Protein AF-A0AAV4J0K8-F1 (afdb_monomer_lite)

Secondary structure (DSSP, 8-state):
-EE-TTSSSEE--SS------------EEEEEEE-TT--EEEE-HHHHHHHHHTT--EEEEETTEEEE-SEEEEETTEEEEEEEEEE-B---SGGGGGPBPSS-EEEEEEEETTSEEEEEEEETTT--EEEEEEEEE--EEEEEE-S-----EEE-TTS-EEEE-HHHHHHHHHTT-----EEESSTTS-SEEE-

Sequence (195 aa):
MKWAYGGQEEILHDIDYASLDWFVDPCWRRVYSHSETGARFKGTINDLITAIDQGHRVRVKVGGKVMEARALRVTTGYVHAQLSDQIGQKGGIGEDKLDLTDEAYWIWSFVDTNGGIYQEHFFYGNNTEAAPASVTTSPVDWFIDTRPWSRLLEVDTTGAVSSGSKTDLQTAIRSGANIRLKIYNNADGIDKYVY

Organism: NCBI:txid1093978

Structure (mmCIF, N/CA/C/O backbone):
data_AF-A0AAV4J0K8-F1
#
_entry.id   AF-A0AAV4J0K8-F1
#
loop_
_atom_site.group_PDB
_atom_site.id
_atom_site.type_symbol
_atom_site.label_atom_id
_atom_site.label_alt_id
_atom_site.label_comp_id
_atom_site.label_asym_id
_atom_site.label_entity_id
_atom_site.label_seq_id
_atom_site.pdbx_PDB_ins_code
_atom_site.Cartn_x
_atom_site.Cartn_y
_atom_site.Cartn_z
_atom_site.occupancy
_atom_site.B_iso_or_equiv
_atom_site.auth_seq_id
_atom_site.auth_comp_id
_atom_site.auth_asym_id
_atom_site.auth_atom_id
_atom_site.pdbx_PDB_model_num
ATOM 1 N N . MET A 1 1 ? 22.154 -21.366 -11.892 1.00 46.75 1 MET A N 1
ATOM 2 C CA . MET A 1 1 ? 20.899 -20.950 -12.560 1.00 46.75 1 MET A CA 1
ATOM 3 C C . MET A 1 1 ? 20.206 -19.923 -11.681 1.00 46.75 1 MET A C 1
ATOM 5 O O . MET A 1 1 ? 19.824 -20.258 -10.564 1.00 46.75 1 MET A O 1
ATOM 9 N N . LYS A 1 2 ? 20.118 -18.671 -12.139 1.00 49.28 2 LYS A N 1
ATOM 10 C CA . LYS A 1 2 ? 19.460 -17.580 -11.409 1.00 49.28 2 LYS A CA 1
ATOM 11 C C . LYS A 1 2 ? 18.063 -17.409 -12.012 1.00 49.28 2 LYS A C 1
ATOM 13 O O . LYS A 1 2 ? 17.937 -17.164 -13.199 1.00 49.28 2 LYS A O 1
ATOM 18 N N . TRP A 1 3 ? 17.011 -17.562 -11.217 1.00 47.28 3 TRP A N 1
ATOM 19 C CA . TRP A 1 3 ? 15.664 -17.150 -11.624 1.00 47.28 3 TRP A CA 1
ATOM 20 C C . TRP A 1 3 ? 15.441 -15.736 -11.099 1.00 47.28 3 TRP A C 1
ATOM 22 O O . TRP A 1 3 ? 15.756 -15.467 -9.942 1.00 47.28 3 TRP A O 1
ATOM 32 N N . ALA A 1 4 ? 14.926 -14.824 -11.921 1.00 49.88 4 ALA A N 1
ATOM 33 C CA . ALA A 1 4 ? 14.666 -13.454 -11.494 1.00 49.88 4 ALA A CA 1
ATOM 34 C C . ALA A 1 4 ? 13.196 -13.088 -11.666 1.00 49.88 4 ALA A C 1
ATOM 36 O O . ALA A 1 4 ? 12.601 -13.228 -12.739 1.00 49.88 4 ALA A O 1
ATOM 37 N N . TYR A 1 5 ? 12.599 -12.591 -10.585 1.00 39.97 5 TYR A N 1
ATOM 38 C CA . TYR A 1 5 ? 11.219 -12.136 -10.595 1.00 39.97 5 TYR A CA 1
ATOM 39 C C . TYR A 1 5 ? 11.139 -10.755 -11.257 1.00 39.97 5 TYR A C 1
ATOM 41 O O . TYR A 1 5 ? 11.305 -9.714 -10.628 1.00 39.97 5 TYR A O 1
ATOM 49 N N . GLY A 1 6 ? 10.946 -10.793 -12.571 1.00 44.75 6 GLY A N 1
ATOM 50 C CA . GLY A 1 6 ? 10.731 -9.634 -13.433 1.00 44.75 6 GLY A CA 1
ATOM 51 C C . GLY A 1 6 ? 10.277 -9.990 -14.852 1.00 44.75 6 GLY A C 1
ATOM 52 O O . GLY A 1 6 ? 9.809 -9.102 -15.558 1.00 44.75 6 GLY A O 1
ATOM 53 N N . GLY A 1 7 ? 10.362 -11.270 -15.247 1.00 46.47 7 GLY A N 1
ATOM 54 C CA . GLY A 1 7 ? 9.996 -11.724 -16.595 1.00 46.47 7 GLY A CA 1
ATOM 55 C C . GLY A 1 7 ? 9.327 -13.098 -16.711 1.00 46.47 7 GLY A C 1
ATOM 56 O O . GLY A 1 7 ? 8.999 -13.473 -17.820 1.00 46.47 7 GLY A O 1
ATOM 57 N N . GLN A 1 8 ? 9.088 -13.851 -15.623 1.00 48.62 8 GLN A N 1
ATOM 58 C CA . GLN A 1 8 ? 8.616 -15.256 -15.700 1.00 48.62 8 GLN A CA 1
ATOM 59 C C . GLN A 1 8 ? 9.451 -16.154 -16.641 1.00 48.62 8 GLN A C 1
ATOM 61 O O . GLN A 1 8 ? 8.964 -17.178 -17.109 1.00 48.62 8 GLN A O 1
ATOM 66 N N . GLU A 1 9 ? 10.704 -15.788 -16.899 1.00 53.34 9 GLU A N 1
ATOM 67 C CA . GLU A 1 9 ? 11.603 -16.499 -17.802 1.00 53.34 9 GLU A CA 1
ATOM 68 C C . GLU A 1 9 ? 12.794 -17.043 -17.013 1.00 53.34 9 GLU A C 1
ATOM 70 O O . GLU A 1 9 ? 13.284 -16.419 -16.065 1.00 53.34 9 GLU A O 1
ATOM 75 N N . GLU A 1 10 ? 13.221 -18.243 -17.393 1.00 54.59 10 GLU A N 1
ATOM 76 C CA . GLU A 1 10 ? 14.456 -18.860 -16.927 1.00 54.59 10 GLU A CA 1
ATOM 77 C C . GLU A 1 10 ? 15.642 -18.045 -17.453 1.00 54.59 10 GLU A C 1
ATOM 79 O O . GLU A 1 10 ? 15.747 -17.813 -18.656 1.00 54.59 10 GLU A O 1
ATOM 84 N N . ILE A 1 11 ? 16.534 -17.610 -16.560 1.00 54.84 11 ILE A N 1
ATOM 85 C CA . ILE A 1 11 ? 17.758 -16.904 -16.947 1.00 54.84 11 ILE A CA 1
ATOM 86 C C . ILE A 1 11 ? 18.932 -17.877 -16.779 1.00 54.84 11 ILE A C 1
ATOM 88 O O . ILE A 1 11 ? 19.355 -18.227 -15.667 1.00 54.84 11 ILE A O 1
ATOM 92 N N . LEU A 1 12 ? 19.407 -18.392 -17.914 1.00 52.50 12 LEU A N 1
ATOM 93 C CA . LEU A 1 12 ? 20.495 -19.361 -17.997 1.00 52.50 12 LEU A CA 1
ATOM 94 C C . LEU A 1 12 ? 21.848 -18.644 -17.952 1.00 52.50 12 LEU A C 1
ATOM 96 O O . LEU A 1 12 ? 22.460 -18.414 -18.986 1.00 52.50 12 LEU A O 1
ATOM 100 N N . HIS A 1 13 ? 22.342 -18.362 -16.747 1.00 54.16 13 HIS A N 1
ATOM 101 C CA . HIS A 1 13 ? 23.722 -17.907 -16.571 1.00 54.16 13 HIS A CA 1
ATOM 102 C C . HIS A 1 13 ? 24.690 -19.090 -16.392 1.00 54.16 13 HIS A C 1
ATOM 104 O O . HIS A 1 13 ? 24.406 -20.012 -15.614 1.00 54.16 13 HIS A O 1
ATOM 110 N N . ASP A 1 14 ? 25.836 -19.047 -17.074 1.00 52.22 14 ASP A N 1
ATOM 111 C CA . ASP A 1 14 ? 26.860 -20.100 -17.137 1.00 52.22 14 ASP A CA 1
ATOM 112 C C . ASP A 1 14 ? 27.984 -19.963 -16.090 1.00 52.22 14 ASP A C 1
ATOM 114 O O . ASP A 1 14 ? 28.781 -20.891 -15.942 1.00 52.22 14 ASP A O 1
ATOM 118 N N . ILE A 1 15 ? 28.027 -18.865 -15.319 1.00 49.66 15 ILE A N 1
ATOM 119 C CA . ILE A 1 15 ? 29.194 -18.542 -14.472 1.00 49.66 15 ILE A CA 1
ATOM 120 C C . ILE A 1 15 ? 28.948 -18.625 -12.950 1.00 49.66 15 ILE A C 1
ATOM 122 O O . ILE A 1 15 ? 29.910 -18.668 -12.196 1.00 49.66 15 ILE A O 1
ATOM 126 N N . ASP A 1 16 ? 27.707 -18.780 -12.463 1.00 53.28 16 ASP A N 1
ATOM 127 C CA . ASP A 1 16 ? 27.428 -18.874 -11.014 1.00 53.28 16 ASP A CA 1
ATOM 128 C C . ASP A 1 16 ? 26.384 -19.954 -10.665 1.00 53.28 16 ASP A C 1
ATOM 130 O O . ASP A 1 16 ? 25.168 -19.794 -10.857 1.00 53.28 16 ASP A O 1
ATOM 134 N N . TYR A 1 17 ? 26.843 -21.052 -10.061 1.00 58.44 17 TYR A N 1
ATOM 135 C CA . TYR A 1 17 ? 25.980 -22.008 -9.363 1.00 58.44 17 TYR A CA 1
ATOM 136 C C . TYR A 1 17 ? 25.780 -21.543 -7.917 1.00 58.44 17 TYR A C 1
ATOM 138 O O . TYR A 1 17 ? 26.515 -21.937 -7.018 1.00 58.44 17 TYR A O 1
ATOM 146 N N . ALA A 1 18 ? 24.779 -20.695 -7.688 1.00 64.00 18 ALA A N 1
ATOM 147 C CA . ALA A 1 18 ? 24.297 -20.403 -6.342 1.00 64.00 18 ALA A CA 1
ATOM 148 C C . ALA A 1 18 ? 23.137 -21.344 -5.983 1.00 64.00 18 ALA A C 1
ATOM 150 O O . ALA A 1 18 ? 22.257 -21.590 -6.811 1.00 64.00 18 ALA A O 1
ATOM 151 N N . SER A 1 19 ? 23.122 -21.848 -4.747 1.00 70.25 19 SER A N 1
ATOM 152 C CA . SER A 1 19 ? 21.916 -22.452 -4.173 1.00 70.25 19 SER A CA 1
ATOM 153 C C . SER A 1 19 ? 20.901 -21.343 -3.902 1.00 70.25 19 SER A C 1
ATOM 155 O O . SER A 1 19 ? 21.268 -20.306 -3.351 1.00 70.25 19 SER A O 1
ATOM 157 N N . LEU A 1 20 ?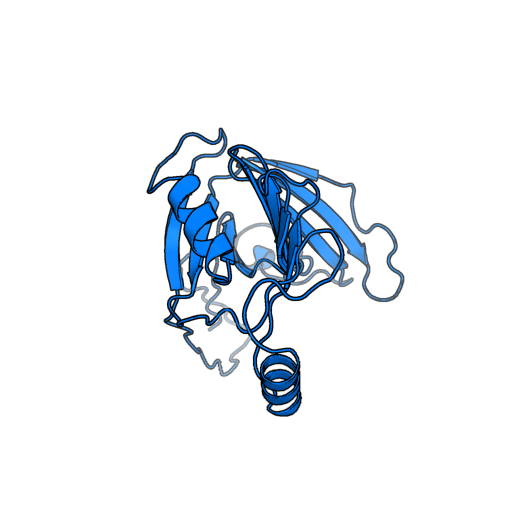 19.644 -21.546 -4.294 1.00 72.69 20 LEU A N 1
ATOM 158 C CA . LEU A 1 20 ? 18.571 -20.564 -4.142 1.00 72.69 20 LEU A CA 1
ATOM 159 C C . LEU A 1 20 ? 17.374 -21.215 -3.457 1.00 72.69 20 LEU A C 1
ATOM 161 O O . LEU A 1 20 ? 16.848 -22.209 -3.955 1.00 72.69 20 LEU A O 1
ATOM 165 N N . ASP A 1 21 ? 16.917 -20.604 -2.368 1.00 76.12 21 ASP A N 1
ATOM 166 C CA . ASP A 1 21 ? 15.669 -20.963 -1.704 1.00 76.12 21 ASP A CA 1
ATOM 167 C C . ASP A 1 21 ? 14.586 -19.937 -2.042 1.00 76.12 21 ASP A C 1
ATOM 169 O O . ASP A 1 21 ? 14.804 -18.725 -1.973 1.00 76.12 21 ASP A O 1
ATOM 173 N N . TRP A 1 22 ? 13.399 -20.429 -2.392 1.00 79.19 22 TRP A N 1
ATOM 174 C CA . TRP A 1 22 ? 12.248 -19.603 -2.743 1.00 79.19 22 TRP A CA 1
ATOM 175 C C . TRP A 1 22 ? 11.151 -19.764 -1.700 1.00 79.19 22 TRP A C 1
ATOM 177 O O . TRP A 1 22 ? 10.660 -20.866 -1.457 1.00 79.19 22 TRP A O 1
ATOM 187 N N . PHE A 1 23 ? 10.726 -18.646 -1.119 1.00 84.44 23 PHE A N 1
ATOM 188 C CA . PHE A 1 23 ? 9.640 -18.600 -0.148 1.00 84.44 23 PHE A CA 1
ATOM 189 C C . PHE A 1 23 ? 8.458 -17.829 -0.731 1.00 84.44 23 PHE A C 1
ATOM 191 O O . PHE A 1 23 ? 8.634 -16.817 -1.409 1.00 84.44 23 PHE A O 1
ATOM 198 N N . VAL A 1 24 ? 7.241 -18.297 -0.451 1.00 86.25 24 VAL A N 1
ATOM 199 C CA . VAL A 1 24 ? 6.004 -17.642 -0.886 1.00 86.25 24 VAL A CA 1
ATOM 200 C C . VAL A 1 24 ? 5.227 -17.125 0.319 1.00 86.25 24 VAL A C 1
ATOM 202 O O . VAL A 1 24 ? 5.041 -17.834 1.305 1.00 86.25 24 VAL A O 1
ATOM 205 N N . ASP A 1 25 ? 4.737 -15.891 0.220 1.00 88.12 25 ASP A N 1
ATOM 206 C CA . ASP A 1 25 ? 3.734 -15.332 1.126 1.00 88.12 25 ASP A CA 1
ATOM 207 C C . ASP A 1 25 ? 2.383 -15.343 0.389 1.00 88.12 25 ASP A C 1
ATOM 209 O O . ASP A 1 25 ? 2.118 -14.435 -0.400 1.00 88.12 25 ASP A O 1
ATOM 213 N N . PRO A 1 26 ? 1.540 -16.381 0.548 1.00 89.56 26 PRO A N 1
ATOM 214 C CA . PRO A 1 26 ? 0.357 -16.575 -0.294 1.00 89.56 26 PRO A CA 1
ATOM 215 C C . PRO A 1 26 ? -0.825 -15.679 0.099 1.00 89.56 26 PRO A C 1
ATOM 217 O O . PRO A 1 26 ? -1.853 -15.682 -0.575 1.00 89.56 26 PRO A O 1
ATOM 220 N N . CYS A 1 27 ? -0.722 -14.918 1.190 1.00 94.31 27 CYS A N 1
ATOM 221 C CA . CYS A 1 27 ? -1.842 -14.172 1.756 1.00 94.31 27 CYS A CA 1
ATOM 222 C C . CYS A 1 27 ? -2.109 -12.835 1.046 1.00 94.31 27 CYS A C 1
ATOM 224 O O . CYS A 1 27 ? -2.382 -11.846 1.716 1.00 94.31 27 CYS A O 1
ATOM 226 N N . TRP A 1 28 ? -2.008 -12.768 -0.281 1.00 96.81 28 TRP A N 1
ATOM 227 C CA . TRP A 1 28 ? -2.188 -11.527 -1.039 1.00 96.81 28 TRP A CA 1
ATOM 228 C C . TRP A 1 28 ? -3.187 -11.703 -2.172 1.00 96.81 28 TRP A C 1
ATOM 230 O O . TRP A 1 28 ? -3.170 -12.697 -2.897 1.00 96.81 28 TRP A O 1
ATOM 240 N N . ARG A 1 29 ? -4.054 -10.707 -2.358 1.00 96.44 29 ARG A N 1
ATOM 241 C CA . ARG A 1 29 ? -5.092 -10.714 -3.392 1.00 96.44 29 ARG A CA 1
ATOM 242 C C . ARG A 1 29 ? -5.130 -9.388 -4.133 1.00 96.44 29 ARG A C 1
ATOM 244 O O . ARG A 1 29 ? -5.246 -8.333 -3.518 1.00 96.44 29 ARG A O 1
ATOM 251 N N . ARG A 1 30 ? -5.134 -9.451 -5.469 1.00 97.38 30 ARG A N 1
ATOM 252 C CA . ARG A 1 30 ? -5.335 -8.274 -6.327 1.00 97.38 30 ARG A CA 1
ATOM 253 C C . ARG A 1 30 ? -6.760 -7.744 -6.197 1.00 97.38 30 ARG A C 1
ATOM 255 O O . ARG A 1 30 ? -7.703 -8.462 -6.563 1.00 97.38 30 ARG A O 1
ATOM 262 N N . VAL A 1 31 ? -6.890 -6.496 -5.763 1.00 97.69 31 VAL A N 1
ATOM 263 C CA . VAL A 1 31 ? -8.174 -5.804 -5.564 1.00 97.69 31 VAL A CA 1
ATOM 264 C C . VAL A 1 31 ? -8.440 -4.713 -6.582 1.00 97.69 31 VAL A C 1
ATOM 266 O O . VAL A 1 31 ? -9.598 -4.503 -6.915 1.00 97.69 31 VAL A O 1
ATOM 269 N N . TYR A 1 32 ? -7.403 -4.083 -7.128 1.00 98.06 32 TYR A N 1
ATOM 270 C CA . TYR A 1 32 ? -7.550 -3.021 -8.117 1.00 98.06 32 TYR A CA 1
ATOM 271 C C . TYR A 1 32 ? -6.419 -3.097 -9.144 1.00 98.06 32 TYR A C 1
ATOM 273 O O . TYR A 1 32 ? -5.319 -3.540 -8.819 1.00 98.06 32 TYR A O 1
ATOM 281 N N . SER A 1 33 ? -6.686 -2.724 -10.393 1.00 97.50 33 SER A N 1
ATOM 282 C CA . SER A 1 33 ? -5.636 -2.531 -11.395 1.00 97.50 33 SER A CA 1
ATOM 283 C C . SER A 1 33 ? -6.057 -1.543 -12.472 1.00 97.50 33 SER A C 1
ATOM 285 O O . SER A 1 33 ? -7.248 -1.427 -12.784 1.00 97.50 33 SER A O 1
ATOM 287 N N . HIS A 1 34 ? -5.079 -0.856 -13.058 1.00 96.31 34 HIS A N 1
ATOM 288 C CA . HIS A 1 34 ? -5.292 0.144 -14.102 1.00 96.31 34 HIS A CA 1
ATOM 289 C C . HIS A 1 34 ? -4.146 0.188 -15.116 1.00 96.31 34 HIS A C 1
ATOM 291 O O . HIS A 1 34 ? -3.075 -0.380 -14.904 1.00 96.31 34 HIS A O 1
ATOM 297 N N . SER A 1 35 ? -4.412 0.865 -16.229 1.00 93.94 35 SER A N 1
ATOM 298 C CA . SER A 1 35 ? -3.450 1.224 -17.269 1.00 93.94 35 SER A CA 1
ATOM 299 C C . SER A 1 35 ? -2.565 2.408 -16.863 1.00 93.94 35 SER A C 1
ATOM 301 O O . SER A 1 35 ? -2.792 3.045 -15.834 1.00 93.94 35 SER A O 1
ATOM 303 N N . GLU A 1 36 ? -1.625 2.753 -17.740 1.00 93.31 36 GLU A N 1
ATOM 304 C CA . GLU A 1 36 ? -0.767 3.950 -17.675 1.00 93.31 36 GLU A CA 1
ATOM 305 C C . GLU A 1 36 ? -1.548 5.263 -17.554 1.00 93.31 36 GLU A C 1
ATOM 307 O O . GLU A 1 36 ? -1.073 6.214 -16.951 1.00 93.31 36 GLU A O 1
ATOM 312 N N . THR A 1 37 ? -2.767 5.311 -18.096 1.00 87.62 37 THR A N 1
ATOM 313 C CA . THR A 1 37 ? -3.627 6.510 -18.069 1.00 87.62 37 THR A CA 1
ATOM 314 C C . THR A 1 37 ? -4.602 6.522 -16.889 1.00 87.62 37 THR A C 1
ATOM 316 O O . THR A 1 37 ? -5.527 7.332 -16.853 1.00 87.62 37 THR A O 1
ATOM 319 N N . GLY A 1 38 ? -4.484 5.558 -15.971 1.00 87.06 38 GLY A N 1
ATOM 320 C CA . GLY A 1 38 ? -5.438 5.370 -14.877 1.00 87.06 38 GLY A CA 1
ATOM 321 C C . GLY A 1 38 ? -6.729 4.663 -15.300 1.00 87.06 38 GLY A C 1
ATOM 322 O O . GLY A 1 38 ? -7.580 4.376 -14.459 1.00 87.06 38 GLY A O 1
ATOM 323 N N . ALA A 1 39 ? -6.886 4.312 -16.585 1.00 91.44 39 ALA A N 1
ATOM 324 C CA . ALA A 1 39 ? -8.047 3.548 -17.035 1.00 91.44 39 ALA A CA 1
ATOM 325 C C . ALA A 1 39 ? -8.080 2.168 -16.361 1.00 91.44 39 ALA A C 1
ATOM 327 O O . ALA A 1 39 ? -7.147 1.374 -16.474 1.00 91.44 39 ALA A O 1
ATOM 328 N N . ARG A 1 40 ? -9.169 1.895 -15.650 1.00 94.75 40 ARG A N 1
ATOM 329 C CA . ARG A 1 40 ? -9.363 0.708 -14.817 1.00 94.75 40 ARG A CA 1
ATOM 330 C C . ARG A 1 40 ? -9.435 -0.587 -15.627 1.00 94.75 40 ARG A C 1
ATOM 332 O O . ARG A 1 40 ? -10.219 -0.694 -16.566 1.00 94.75 40 ARG A O 1
ATOM 339 N N . PHE A 1 41 ? -8.737 -1.614 -15.150 1.00 95.31 41 PHE A N 1
ATOM 340 C CA . PHE A 1 41 ? -8.813 -2.986 -15.658 1.00 95.31 41 PHE A CA 1
ATOM 341 C C . PHE A 1 41 ? -9.566 -3.940 -14.723 1.00 95.31 41 PHE A C 1
ATOM 343 O O . PHE A 1 41 ? -10.303 -4.804 -15.198 1.00 95.31 41 PHE A O 1
ATOM 350 N N . LYS A 1 42 ? -9.411 -3.807 -13.398 1.00 96.25 42 LYS A N 1
ATOM 351 C CA . LYS A 1 42 ? -10.051 -4.697 -12.412 1.00 96.25 42 LYS A CA 1
ATOM 352 C C . LYS A 1 42 ? -10.464 -3.948 -11.148 1.00 96.25 42 LYS A C 1
ATOM 354 O O . LYS A 1 42 ? -9.745 -3.065 -10.694 1.00 96.25 42 LYS A O 1
ATOM 359 N N . GLY A 1 43 ? -11.569 -4.394 -10.543 1.00 96.50 43 GLY A N 1
ATOM 360 C CA . GLY A 1 43 ? -12.029 -3.948 -9.224 1.00 96.50 43 GLY A CA 1
ATOM 361 C C . GLY A 1 43 ? -12.410 -2.476 -9.210 1.00 96.50 43 GLY A C 1
ATOM 362 O O . GLY A 1 43 ? -12.738 -1.928 -10.259 1.00 96.50 43 GLY A O 1
ATOM 363 N N . THR A 1 44 ? -12.378 -1.832 -8.048 1.00 95.50 44 THR A N 1
ATOM 364 C CA . THR A 1 44 ? -12.596 -0.386 -7.921 1.00 95.50 44 THR A CA 1
ATOM 365 C C . THR A 1 44 ? -11.596 0.235 -6.949 1.00 95.50 44 THR A C 1
ATOM 367 O O . THR A 1 44 ? -11.096 -0.439 -6.049 1.00 95.50 44 THR A O 1
ATOM 370 N N . ILE A 1 45 ? -11.329 1.538 -7.099 1.00 95.06 45 ILE A N 1
ATOM 371 C CA . ILE A 1 45 ? -10.540 2.288 -6.110 1.00 95.06 45 ILE A CA 1
ATOM 372 C C . ILE A 1 45 ? -11.237 2.237 -4.740 1.00 95.06 45 ILE A C 1
ATOM 374 O O . ILE A 1 45 ? -10.570 2.097 -3.723 1.00 95.06 45 ILE A O 1
ATOM 378 N N . ASN A 1 46 ? -12.574 2.245 -4.700 1.00 95.00 46 ASN A N 1
ATOM 379 C CA . ASN A 1 46 ? -13.331 2.137 -3.450 1.00 95.00 46 ASN A CA 1
ATOM 380 C C . ASN A 1 46 ? -13.114 0.800 -2.727 1.00 95.00 46 ASN A C 1
ATOM 382 O O . ASN A 1 46 ? -13.049 0.793 -1.500 1.00 95.00 46 ASN A O 1
ATOM 386 N N . ASP A 1 47 ? -12.954 -0.314 -3.448 1.00 95.81 47 ASP A N 1
ATOM 387 C CA . ASP A 1 47 ? -12.623 -1.607 -2.831 1.00 95.81 47 ASP A CA 1
ATOM 388 C C . ASP A 1 47 ? -11.233 -1.569 -2.182 1.00 95.81 47 ASP A C 1
ATOM 390 O O . ASP A 1 47 ? -11.042 -2.088 -1.080 1.00 95.81 47 ASP A O 1
ATOM 394 N N . LEU A 1 48 ? -10.268 -0.919 -2.843 1.00 97.12 48 LEU A N 1
ATOM 395 C CA . LEU A 1 48 ? -8.931 -0.693 -2.294 1.00 97.12 48 LEU A CA 1
ATOM 396 C C . LEU A 1 48 ? -8.990 0.210 -1.053 1.00 97.12 48 LEU A C 1
ATOM 398 O O . LEU A 1 48 ? -8.434 -0.152 -0.019 1.00 97.12 48 LEU A O 1
ATOM 402 N N . ILE A 1 49 ? -9.698 1.341 -1.126 1.00 95.88 49 ILE A N 1
ATOM 403 C CA . ILE A 1 49 ? -9.880 2.264 0.005 1.00 95.88 49 ILE A CA 1
ATOM 404 C C . ILE A 1 49 ? -10.546 1.550 1.184 1.00 95.88 49 ILE A C 1
ATOM 406 O O . ILE A 1 49 ? -10.065 1.659 2.307 1.00 95.88 49 ILE A O 1
ATOM 410 N N . THR A 1 50 ? -11.595 0.764 0.934 1.00 94.50 50 THR A N 1
ATOM 411 C CA . THR A 1 50 ? -12.298 -0.004 1.975 1.00 94.50 50 THR A CA 1
ATOM 412 C C . THR A 1 50 ? -11.357 -0.980 2.675 1.00 94.50 50 THR A C 1
ATOM 414 O O . THR A 1 50 ? -11.356 -1.067 3.902 1.00 94.50 50 THR A O 1
ATOM 417 N N . ALA A 1 51 ? -10.515 -1.686 1.919 1.00 95.75 51 ALA A N 1
ATOM 418 C CA . ALA A 1 51 ? -9.540 -2.601 2.496 1.00 95.75 51 ALA A CA 1
ATOM 419 C C . ALA A 1 51 ? -8.459 -1.871 3.313 1.00 95.75 51 ALA A C 1
ATOM 421 O O . ALA A 1 51 ? -8.100 -2.321 4.402 1.00 95.75 51 ALA A O 1
ATOM 422 N N . ILE A 1 52 ? -7.979 -0.721 2.830 1.00 95.81 52 ILE A N 1
ATOM 423 C CA . ILE A 1 52 ? -7.059 0.147 3.582 1.00 95.81 52 ILE A CA 1
ATOM 424 C C . ILE A 1 52 ? -7.721 0.619 4.881 1.00 95.81 52 ILE A C 1
ATOM 426 O O . ILE A 1 52 ? -7.096 0.604 5.940 1.00 95.81 52 ILE A O 1
ATOM 430 N N . ASP A 1 53 ? -9.003 0.982 4.831 1.00 92.88 53 ASP A N 1
ATOM 431 C CA . ASP A 1 53 ? -9.757 1.419 6.002 1.00 92.88 53 ASP A CA 1
ATOM 432 C C . ASP A 1 53 ? -9.952 0.324 7.050 1.00 92.88 53 ASP A C 1
ATOM 434 O O . ASP A 1 53 ? -10.034 0.646 8.240 1.00 92.88 53 ASP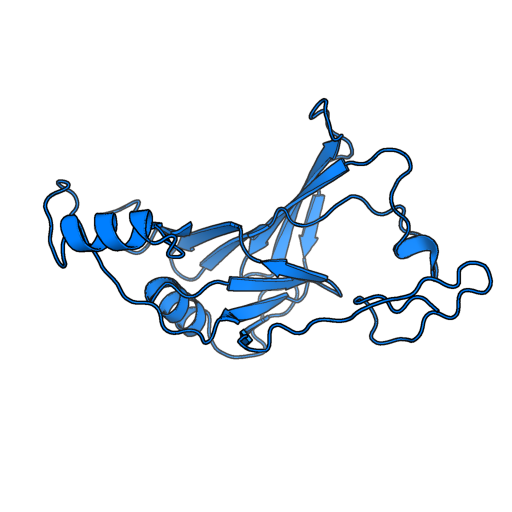 A O 1
ATOM 438 N N . GLN A 1 54 ? -9.963 -0.936 6.614 1.00 93.50 54 GLN A N 1
ATOM 439 C CA . GLN A 1 54 ? -9.961 -2.134 7.456 1.00 93.50 54 GLN A CA 1
ATOM 440 C C . GLN A 1 54 ? -8.565 -2.491 7.999 1.00 93.50 54 GLN A C 1
ATOM 442 O O . GLN A 1 54 ? -8.448 -3.397 8.819 1.00 93.50 54 GLN A O 1
ATOM 447 N N . GLY A 1 55 ? -7.514 -1.773 7.590 1.00 94.62 55 GLY A N 1
ATOM 448 C CA . GLY A 1 55 ? -6.141 -1.949 8.073 1.00 94.62 55 GLY A CA 1
ATOM 449 C C . GLY A 1 55 ? -5.255 -2.832 7.190 1.00 94.62 55 GLY A C 1
ATOM 450 O O . GLY A 1 55 ? -4.076 -3.011 7.505 1.00 94.62 55 GLY A O 1
ATOM 451 N N . HIS A 1 56 ? -5.766 -3.348 6.069 1.00 96.56 56 HIS A N 1
ATOM 452 C CA . HIS A 1 56 ? -5.009 -4.259 5.213 1.00 96.56 56 HIS A CA 1
ATOM 453 C C . HIS A 1 56 ? -3.747 -3.622 4.627 1.00 96.56 56 HIS A C 1
ATOM 455 O O . HIS A 1 56 ? -3.740 -2.464 4.191 1.00 96.56 56 HIS A O 1
ATOM 461 N N . ARG A 1 57 ? -2.663 -4.402 4.595 1.00 96.44 57 ARG A N 1
ATOM 462 C CA . ARG A 1 57 ? -1.397 -4.039 3.941 1.00 96.44 57 ARG A CA 1
ATOM 463 C C . ARG A 1 57 ? -1.594 -4.008 2.448 1.00 96.44 57 ARG A C 1
ATOM 465 O O . ARG A 1 57 ? -2.376 -4.785 1.917 1.00 96.44 57 ARG A O 1
ATOM 472 N N . VAL A 1 58 ? -0.867 -3.117 1.787 1.00 97.38 58 VAL A N 1
ATOM 473 C CA . VAL A 1 58 ? -0.974 -2.915 0.346 1.00 97.38 58 VAL A CA 1
ATOM 474 C C . VAL A 1 58 ? 0.350 -3.272 -0.303 1.00 97.38 58 VAL A C 1
ATOM 476 O O . VAL A 1 58 ? 1.402 -2.837 0.153 1.00 97.38 58 VAL A O 1
ATOM 479 N N . ARG A 1 59 ? 0.290 -4.052 -1.379 1.00 96.06 59 ARG A N 1
ATOM 480 C CA . ARG A 1 59 ? 1.400 -4.255 -2.310 1.00 96.06 59 ARG A CA 1
ATOM 481 C C . ARG A 1 59 ? 1.038 -3.671 -3.658 1.00 96.06 59 ARG A C 1
ATOM 483 O O . ARG A 1 59 ? -0.109 -3.761 -4.096 1.00 96.06 59 ARG A O 1
ATOM 490 N N . VAL A 1 60 ? 2.033 -3.113 -4.318 1.00 95.56 60 VAL A N 1
ATOM 491 C CA . VAL A 1 60 ? 1.903 -2.491 -5.626 1.00 95.56 60 VAL A CA 1
ATOM 492 C C . VAL A 1 60 ? 2.829 -3.222 -6.581 1.00 95.56 60 VAL A C 1
ATOM 494 O O . VAL A 1 60 ? 4.001 -3.440 -6.270 1.00 95.56 60 VAL A O 1
ATOM 497 N N . LYS A 1 61 ? 2.300 -3.627 -7.732 1.00 93.75 61 LYS A N 1
ATOM 498 C CA . LYS A 1 61 ? 3.096 -4.167 -8.828 1.00 93.75 61 LYS A CA 1
ATOM 499 C C . LYS A 1 61 ? 3.221 -3.125 -9.924 1.00 93.75 61 LYS A C 1
ATOM 501 O O . LYS A 1 61 ? 2.207 -2.719 -10.487 1.00 93.75 61 LYS A O 1
ATOM 506 N N . VAL A 1 62 ? 4.456 -2.766 -10.246 1.00 90.12 62 VAL A N 1
ATOM 507 C CA . VAL A 1 62 ? 4.817 -1.864 -11.343 1.00 90.12 62 VAL A CA 1
ATOM 508 C C . VAL A 1 62 ? 5.793 -2.605 -12.250 1.00 90.12 62 VAL A C 1
ATOM 510 O O . VAL A 1 62 ? 6.858 -3.045 -11.806 1.00 90.12 62 VAL A O 1
ATOM 513 N N . GLY A 1 63 ? 5.417 -2.799 -13.516 1.00 84.44 63 GLY A N 1
ATOM 514 C CA . GLY A 1 63 ? 6.171 -3.656 -14.434 1.00 84.44 63 GLY A CA 1
ATOM 515 C C . GLY A 1 63 ? 6.365 -5.071 -13.865 1.00 84.44 63 GLY A C 1
ATOM 516 O O . GLY A 1 63 ? 5.401 -5.748 -13.504 1.00 84.44 63 GLY A O 1
ATOM 517 N N . GLY A 1 64 ? 7.619 -5.519 -13.771 1.00 79.56 64 GLY A N 1
ATOM 518 C CA . GLY A 1 64 ? 7.987 -6.821 -13.202 1.00 79.56 64 GLY A CA 1
ATOM 519 C C . GLY A 1 64 ? 8.168 -6.843 -11.678 1.00 79.56 64 GLY A C 1
ATOM 520 O O . GLY A 1 64 ? 8.430 -7.905 -11.121 1.00 79.56 64 GLY A O 1
ATOM 521 N N . LYS A 1 65 ? 8.045 -5.700 -10.992 1.00 84.50 65 LYS A N 1
ATOM 522 C CA . LYS A 1 65 ? 8.405 -5.551 -9.574 1.00 84.50 65 LYS A CA 1
ATOM 523 C C . LYS A 1 65 ? 7.159 -5.463 -8.705 1.00 84.50 65 LYS A C 1
ATOM 525 O O . LYS A 1 65 ? 6.231 -4.739 -9.047 1.00 84.50 65 LYS A O 1
ATOM 530 N N . VAL A 1 66 ? 7.156 -6.167 -7.574 1.00 89.69 66 VAL A N 1
ATOM 531 C CA . VAL A 1 66 ? 6.108 -6.091 -6.544 1.00 89.69 66 VAL A CA 1
ATOM 532 C C . VAL A 1 66 ? 6.742 -5.569 -5.263 1.00 89.69 66 VAL A C 1
ATOM 534 O O . VAL A 1 66 ? 7.721 -6.141 -4.794 1.00 89.69 66 VAL A O 1
ATOM 537 N N . MET A 1 67 ? 6.186 -4.501 -4.700 1.00 91.56 67 MET A N 1
ATOM 538 C CA . MET A 1 67 ? 6.716 -3.821 -3.515 1.00 91.56 67 MET A CA 1
ATOM 539 C C . MET A 1 67 ? 5.601 -3.591 -2.500 1.00 91.56 67 MET A C 1
ATOM 541 O O . MET A 1 67 ? 4.448 -3.374 -2.882 1.00 91.56 67 MET A O 1
ATOM 545 N N . GLU A 1 68 ? 5.923 -3.655 -1.211 1.00 94.50 68 GLU A N 1
ATOM 546 C CA . GLU A 1 68 ? 4.969 -3.354 -0.144 1.00 94.50 68 GLU A CA 1
ATOM 547 C C . GLU A 1 68 ? 4.946 -1.843 0.106 1.00 94.50 68 GLU A C 1
ATOM 549 O O . GLU A 1 68 ? 5.981 -1.181 0.150 1.00 94.50 68 GLU A O 1
ATOM 554 N N . ALA A 1 69 ? 3.749 -1.273 0.226 1.00 96.31 69 ALA A N 1
ATOM 555 C CA . ALA A 1 69 ? 3.597 0.140 0.523 1.00 96.31 69 ALA A CA 1
ATOM 556 C C . ALA A 1 69 ? 4.018 0.409 1.969 1.00 96.31 69 ALA A C 1
ATOM 558 O O . ALA A 1 69 ? 3.462 -0.177 2.900 1.00 96.31 69 ALA A O 1
ATOM 559 N N . ARG A 1 70 ? 4.979 1.318 2.151 1.00 94.38 70 ARG A N 1
ATOM 560 C CA . ARG A 1 70 ? 5.448 1.761 3.473 1.00 94.38 70 ARG A CA 1
ATOM 561 C C . ARG A 1 70 ? 4.520 2.775 4.108 1.00 94.38 70 ARG A C 1
ATOM 563 O O . ARG A 1 70 ? 4.312 2.748 5.314 1.00 94.38 70 ARG A O 1
ATOM 570 N N . ALA A 1 71 ? 3.978 3.655 3.282 1.00 95.00 71 ALA A N 1
ATOM 571 C CA . ALA A 1 71 ? 2.969 4.615 3.670 1.00 95.00 71 ALA A CA 1
ATOM 572 C C . ALA A 1 71 ? 1.958 4.754 2.538 1.00 95.00 71 ALA A C 1
ATOM 574 O O . ALA A 1 71 ? 2.292 4.615 1.356 1.00 95.00 71 ALA A O 1
ATOM 575 N N . LEU A 1 72 ? 0.719 5.039 2.908 1.00 96.94 72 LEU A N 1
ATOM 576 C CA . LEU A 1 72 ? -0.359 5.333 1.983 1.00 96.94 72 LEU A CA 1
ATOM 577 C C . LEU A 1 72 ? -0.927 6.703 2.317 1.00 96.94 72 LEU A C 1
ATOM 579 O O . LEU A 1 72 ? -1.141 7.010 3.489 1.00 96.94 72 LEU A O 1
ATOM 583 N N . ARG A 1 73 ? -1.237 7.492 1.294 1.00 95.31 73 ARG A N 1
ATOM 584 C CA . ARG A 1 73 ? -2.148 8.628 1.411 1.00 95.31 73 ARG A CA 1
ATOM 585 C C . ARG A 1 73 ? -3.407 8.305 0.631 1.00 95.31 73 ARG A C 1
ATOM 587 O O . ARG A 1 73 ? -3.334 8.003 -0.558 1.00 95.31 73 ARG A O 1
ATOM 594 N N . VAL A 1 74 ? -4.549 8.377 1.290 1.00 94.69 74 VAL A N 1
ATOM 595 C CA . VAL A 1 74 ? -5.853 8.239 0.648 1.00 94.69 74 VAL A CA 1
ATOM 596 C C . VAL A 1 74 ? -6.500 9.611 0.632 1.00 94.69 74 VAL A C 1
ATOM 598 O O . VAL A 1 74 ? -6.560 10.262 1.668 1.00 94.69 74 VAL A O 1
ATOM 601 N N . THR A 1 75 ? -6.959 10.036 -0.538 1.00 90.56 75 THR A N 1
ATOM 602 C CA . THR A 1 75 ? -7.725 11.270 -0.744 1.00 90.56 75 THR A CA 1
ATOM 603 C C . THR A 1 75 ? -9.018 10.940 -1.492 1.00 90.56 75 THR A C 1
ATOM 605 O O . THR A 1 75 ? -9.308 9.772 -1.773 1.00 90.56 75 THR A O 1
ATOM 608 N N . THR A 1 76 ? -9.827 11.949 -1.825 1.00 85.19 76 THR A N 1
ATOM 609 C CA . THR A 1 76 ? -11.075 11.760 -2.575 1.00 85.19 76 THR A CA 1
ATOM 610 C C . THR A 1 76 ? -10.821 11.088 -3.927 1.00 85.19 76 THR A C 1
ATOM 612 O O . THR A 1 76 ? -10.452 11.743 -4.898 1.00 85.19 76 THR A O 1
ATOM 615 N N . GLY A 1 77 ? -11.060 9.777 -3.993 1.00 84.50 77 GLY A N 1
ATOM 616 C CA . GLY A 1 77 ? -10.968 8.992 -5.224 1.00 84.50 77 GLY A CA 1
ATOM 617 C C . GLY A 1 77 ? -9.556 8.572 -5.636 1.00 84.50 77 GLY A C 1
ATOM 618 O O . GLY A 1 77 ? -9.422 7.988 -6.708 1.00 84.50 77 GLY A O 1
ATOM 619 N N . TYR A 1 78 ? -8.531 8.806 -4.808 1.00 90.62 78 TYR A N 1
ATOM 620 C CA . TYR A 1 78 ? -7.151 8.432 -5.126 1.00 90.62 78 TYR A CA 1
ATOM 621 C C . TYR A 1 78 ? -6.430 7.791 -3.946 1.00 90.62 78 TYR A C 1
ATOM 623 O O . TYR A 1 78 ? -6.666 8.121 -2.781 1.00 90.62 78 TYR A O 1
ATOM 631 N N . VAL A 1 79 ? -5.509 6.886 -4.269 1.00 95.56 79 VAL A N 1
ATOM 632 C CA . VAL A 1 79 ? -4.551 6.325 -3.317 1.00 95.56 79 VAL A CA 1
ATOM 633 C C . VAL A 1 79 ? -3.148 6.558 -3.859 1.00 95.56 79 VAL A C 1
ATOM 635 O O . VAL A 1 79 ? -2.866 6.233 -5.010 1.00 95.56 79 VAL A O 1
ATOM 638 N N . HIS A 1 80 ? -2.277 7.101 -3.016 1.00 95.88 80 HIS A N 1
ATOM 639 C CA . HIS A 1 80 ? -0.845 7.221 -3.261 1.00 95.88 80 HIS A CA 1
ATOM 640 C C . HIS A 1 80 ? -0.109 6.261 -2.333 1.00 95.88 80 HIS A C 1
ATOM 642 O O . HIS A 1 80 ? -0.381 6.240 -1.132 1.00 95.88 80 HIS A O 1
ATOM 648 N N . ALA A 1 81 ? 0.828 5.491 -2.869 1.00 97.06 81 ALA A N 1
ATOM 649 C CA . ALA A 1 81 ? 1.686 4.589 -2.119 1.00 97.06 81 ALA A CA 1
ATOM 650 C C . ALA A 1 81 ? 3.136 5.049 -2.198 1.00 97.06 81 ALA A C 1
ATOM 652 O O . ALA A 1 81 ? 3.665 5.239 -3.290 1.00 97.06 81 ALA A O 1
ATOM 653 N N . GLN A 1 82 ? 3.780 5.168 -1.043 1.00 96.06 82 GLN A N 1
ATOM 654 C CA . GLN A 1 82 ? 5.226 5.302 -0.946 1.00 96.06 82 GLN A CA 1
ATOM 655 C C . GLN A 1 82 ? 5.860 3.909 -0.881 1.00 96.06 82 GLN A C 1
ATOM 657 O O . GLN A 1 82 ? 5.474 3.077 -0.054 1.00 96.06 82 GLN A O 1
ATOM 662 N N . LEU A 1 83 ? 6.856 3.676 -1.728 1.00 93.88 83 LEU A N 1
ATOM 663 C CA . LEU A 1 83 ? 7.622 2.441 -1.847 1.00 93.88 83 LEU A CA 1
ATOM 664 C C . LEU A 1 83 ? 9.103 2.760 -1.614 1.00 93.88 83 LEU A C 1
ATOM 666 O O . LEU A 1 83 ? 9.619 3.743 -2.147 1.00 93.88 83 LEU A O 1
ATOM 670 N N . SER A 1 84 ? 9.792 1.921 -0.842 1.00 86.31 84 SER A N 1
ATOM 671 C CA . SER A 1 84 ? 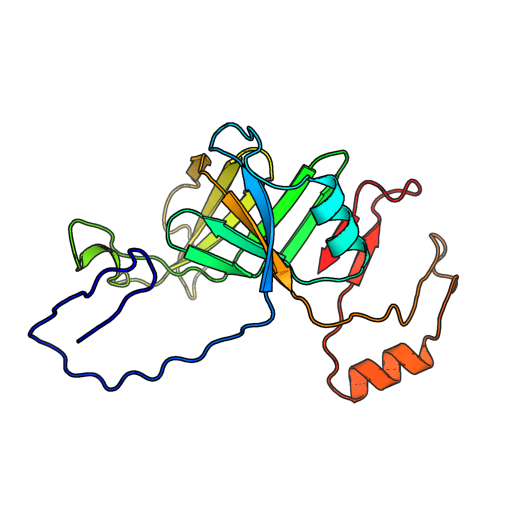11.219 2.106 -0.526 1.00 86.31 84 SER A CA 1
ATOM 672 C C . SER A 1 84 ? 12.031 0.813 -0.625 1.00 86.31 84 SER A C 1
ATOM 674 O O . SER A 1 84 ? 13.136 0.743 -0.098 1.00 86.31 84 SER A O 1
ATOM 676 N N . ASP A 1 85 ? 11.477 -0.229 -1.245 1.00 79.44 85 ASP A N 1
ATOM 677 C CA . ASP A 1 85 ? 12.076 -1.570 -1.269 1.00 79.44 85 ASP A CA 1
ATOM 678 C C . ASP A 1 85 ? 12.908 -1.814 -2.544 1.00 79.44 85 ASP A C 1
ATOM 680 O O . ASP A 1 85 ? 13.133 -2.957 -2.941 1.00 79.44 85 ASP A O 1
ATOM 684 N N . GLN A 1 86 ? 13.348 -0.746 -3.218 1.00 82.69 86 GLN A N 1
ATOM 685 C CA . GLN A 1 86 ? 14.091 -0.829 -4.471 1.00 82.69 86 GLN A CA 1
ATOM 686 C C . GLN A 1 86 ? 15.506 -0.257 -4.329 1.00 82.69 86 GLN A C 1
ATOM 688 O O . GLN A 1 86 ? 15.710 0.855 -3.843 1.00 82.69 86 GLN A O 1
ATOM 693 N N . ILE A 1 87 ? 16.473 -1.026 -4.831 1.00 82.69 87 ILE A N 1
ATOM 694 C CA . ILE A 1 87 ? 17.874 -0.632 -4.997 1.00 82.69 87 ILE A CA 1
ATOM 695 C C . ILE A 1 87 ? 18.142 -0.410 -6.491 1.00 82.69 87 ILE A C 1
ATOM 697 O O . ILE A 1 87 ? 17.499 -1.030 -7.349 1.00 82.69 87 ILE A O 1
ATOM 701 N N . GLY A 1 88 ? 19.064 0.501 -6.789 1.00 79.62 88 GLY A N 1
ATOM 702 C CA . GLY A 1 88 ? 19.574 0.765 -8.127 1.00 79.62 88 GLY A CA 1
ATOM 703 C C . GLY A 1 88 ? 20.033 -0.499 -8.850 1.00 79.62 88 GLY A C 1
ATOM 704 O O . GLY A 1 88 ? 20.778 -1.312 -8.306 1.00 79.62 88 GLY A O 1
ATOM 705 N N . GLN A 1 89 ? 19.577 -0.647 -10.091 1.00 78.56 89 GLN A N 1
ATOM 706 C CA . GLN A 1 89 ? 20.032 -1.682 -11.014 1.00 78.56 89 GLN A CA 1
ATOM 707 C C . GLN A 1 89 ? 20.775 -1.007 -12.164 1.00 78.56 89 GLN A C 1
ATOM 709 O O . GLN A 1 89 ? 20.401 0.090 -12.584 1.00 78.56 89 GLN A O 1
ATOM 714 N N . LYS A 1 90 ? 21.807 -1.669 -12.683 1.00 72.94 90 LYS A N 1
ATOM 715 C CA . LYS A 1 90 ? 22.628 -1.204 -13.806 1.00 72.94 90 LYS A CA 1
ATOM 716 C C . LYS A 1 90 ? 21.810 -1.016 -15.084 1.00 72.94 90 LYS A C 1
ATOM 718 O O . LYS A 1 90 ? 22.094 -0.114 -15.869 1.00 72.94 90 LYS A O 1
ATOM 723 N N . GLY A 1 91 ? 20.756 -1.814 -15.263 1.00 71.19 91 GLY A N 1
ATOM 724 C CA . GLY A 1 91 ? 19.953 -1.803 -16.483 1.00 71.19 91 GLY A CA 1
ATOM 725 C C . GLY A 1 91 ? 20.698 -2.454 -17.654 1.00 71.19 91 GLY A C 1
ATOM 726 O O . GLY A 1 91 ? 21.690 -3.141 -17.460 1.00 71.19 91 GLY A O 1
ATOM 727 N N . GLY A 1 92 ? 20.216 -2.260 -18.883 1.00 66.75 92 GLY A N 1
ATOM 728 C CA . GLY A 1 92 ? 20.843 -2.827 -20.086 1.00 66.75 92 GLY A CA 1
ATOM 729 C C . GLY A 1 92 ? 19.959 -3.829 -20.828 1.00 66.75 92 GLY A C 1
ATOM 730 O O . GLY A 1 92 ? 18.727 -3.763 -20.767 1.00 66.75 92 GLY A O 1
ATOM 731 N N . ILE A 1 93 ? 20.582 -4.728 -21.589 1.00 62.28 93 ILE A N 1
ATOM 732 C CA . ILE A 1 93 ? 19.906 -5.733 -22.422 1.00 62.28 93 ILE A CA 1
ATOM 733 C C . ILE A 1 93 ? 20.116 -7.109 -21.788 1.00 62.28 93 ILE A C 1
ATOM 735 O O . ILE A 1 93 ? 21.183 -7.390 -21.263 1.00 62.28 93 ILE A O 1
ATOM 739 N N . GLY A 1 94 ? 19.101 -7.974 -21.845 1.00 67.81 94 GLY A N 1
ATOM 740 C CA . GLY A 1 94 ? 19.208 -9.329 -21.307 1.00 67.81 94 GLY A CA 1
ATOM 741 C C . GLY A 1 94 ? 19.416 -9.344 -19.792 1.00 67.81 94 GLY A C 1
ATOM 742 O O . GLY A 1 94 ? 18.620 -8.757 -19.055 1.00 67.81 94 GLY A O 1
ATOM 743 N N . GLU A 1 95 ? 20.466 -10.036 -19.359 1.00 60.81 95 GLU A N 1
ATOM 744 C CA . GLU A 1 95 ? 20.742 -10.379 -17.958 1.00 60.81 95 GLU A CA 1
ATOM 745 C C . GLU A 1 95 ? 21.268 -9.185 -17.141 1.00 60.81 95 GLU A C 1
ATOM 747 O O . GLU A 1 95 ? 20.909 -9.051 -15.970 1.00 60.81 95 GLU A O 1
ATOM 752 N N . ASP A 1 96 ? 21.973 -8.244 -17.787 1.00 67.12 96 ASP A N 1
ATOM 753 C CA . ASP A 1 96 ? 22.536 -7.023 -17.176 1.00 67.12 96 ASP A CA 1
ATOM 754 C C . ASP A 1 96 ? 21.475 -6.162 -16.463 1.00 67.12 96 ASP A C 1
ATOM 756 O O . ASP A 1 96 ? 21.768 -5.401 -15.539 1.00 67.12 96 ASP A O 1
ATOM 760 N N . LYS A 1 97 ? 20.199 -6.309 -16.849 1.00 66.94 97 LYS A N 1
ATOM 761 C CA . LYS A 1 97 ? 19.060 -5.589 -16.253 1.00 66.94 97 LYS A CA 1
ATOM 762 C C . LYS A 1 97 ? 18.906 -5.811 -14.750 1.00 66.94 97 LYS A C 1
ATOM 764 O O . LYS A 1 97 ? 18.213 -5.028 -14.097 1.00 66.94 97 LYS A O 1
ATOM 769 N N . LEU A 1 98 ? 19.470 -6.893 -14.226 1.00 67.12 98 LEU A N 1
ATOM 770 C CA . LEU A 1 98 ? 19.326 -7.307 -12.834 1.00 67.12 98 LEU A CA 1
ATOM 771 C C . LEU A 1 98 ? 20.579 -7.051 -12.006 1.00 67.12 98 LEU A C 1
ATOM 773 O O . LEU A 1 98 ? 20.496 -7.131 -10.778 1.00 67.12 98 LEU A O 1
ATOM 777 N N . ASP A 1 99 ? 21.693 -6.722 -12.657 1.00 72.38 99 ASP A N 1
ATOM 778 C CA . ASP A 1 99 ? 22.924 -6.380 -11.971 1.00 72.38 99 ASP A CA 1
ATOM 779 C C . ASP A 1 99 ? 22.709 -5.137 -11.120 1.00 72.38 99 ASP A C 1
ATOM 781 O O . ASP A 1 99 ? 22.050 -4.172 -11.521 1.00 72.38 99 ASP A O 1
ATOM 785 N N . LEU A 1 100 ? 23.267 -5.169 -9.916 1.00 75.50 100 LEU A N 1
ATOM 786 C CA . LEU A 1 100 ? 23.318 -3.993 -9.064 1.00 75.50 100 LEU A CA 1
ATOM 787 C C . LEU A 1 100 ? 24.317 -2.998 -9.652 1.00 75.50 100 LEU A C 1
ATOM 789 O O . LEU A 1 100 ? 25.278 -3.374 -10.323 1.00 75.50 100 LEU A O 1
ATOM 793 N N . THR A 1 101 ? 24.080 -1.716 -9.411 1.00 75.00 101 THR A N 1
ATOM 794 C CA . THR A 1 101 ? 25.066 -0.691 -9.748 1.00 75.00 101 THR A CA 1
ATOM 795 C C . THR A 1 101 ? 26.317 -0.833 -8.884 1.00 75.00 101 THR A C 1
ATOM 797 O O . THR A 1 101 ? 26.223 -1.235 -7.724 1.00 75.00 101 THR A O 1
ATOM 800 N N . ASP A 1 102 ? 27.481 -0.471 -9.440 1.00 79.88 102 ASP A N 1
ATOM 801 C CA . ASP A 1 102 ? 28.765 -0.498 -8.717 1.00 79.88 102 ASP A CA 1
ATOM 802 C C . ASP A 1 102 ? 28.696 0.335 -7.425 1.00 79.88 102 ASP A C 1
ATOM 804 O O . ASP A 1 102 ? 29.243 -0.039 -6.388 1.00 79.88 102 ASP A O 1
ATOM 808 N N . GLU A 1 103 ? 27.947 1.440 -7.473 1.00 82.75 103 GLU A N 1
ATOM 809 C CA . GLU A 1 103 ? 27.578 2.250 -6.318 1.00 82.75 103 GLU A CA 1
ATOM 810 C C . GLU A 1 103 ? 26.099 2.038 -5.982 1.00 82.75 103 GLU A C 1
ATOM 812 O O . GLU A 1 103 ? 25.209 2.372 -6.768 1.00 82.75 103 GLU A O 1
ATOM 817 N N . ALA A 1 104 ? 25.816 1.481 -4.805 1.00 84.88 104 ALA A N 1
ATOM 818 C CA . ALA A 1 104 ? 24.448 1.221 -4.372 1.00 84.88 104 ALA A CA 1
ATOM 819 C C . ALA A 1 104 ? 23.703 2.529 -4.048 1.00 84.88 104 ALA A C 1
ATOM 821 O O . ALA A 1 104 ? 24.147 3.331 -3.224 1.00 84.88 104 ALA A O 1
ATOM 822 N N . TYR A 1 105 ? 22.519 2.706 -4.631 1.00 88.00 105 TYR A N 1
ATOM 823 C CA . TYR A 1 105 ? 21.596 3.794 -4.306 1.00 88.00 105 TYR A CA 1
ATOM 824 C C . TYR A 1 105 ? 20.176 3.264 -4.102 1.00 88.00 105 TYR A C 1
ATOM 826 O O . TYR A 1 105 ? 19.804 2.210 -4.622 1.00 88.00 105 TYR A O 1
ATOM 834 N N . TRP A 1 106 ? 19.393 3.966 -3.290 1.00 88.25 106 TRP A N 1
ATOM 835 C CA . TRP A 1 106 ? 18.018 3.611 -2.952 1.00 88.25 106 TRP A CA 1
ATOM 836 C C . TRP A 1 106 ? 17.072 4.397 -3.848 1.00 88.25 106 TRP A C 1
ATOM 838 O O . TRP A 1 106 ? 17.343 5.553 -4.181 1.00 88.25 106 TRP A O 1
ATOM 848 N N . ILE A 1 107 ? 15.968 3.760 -4.231 1.00 90.50 107 ILE A N 1
ATOM 849 C CA . ILE A 1 107 ? 14.942 4.365 -5.075 1.00 90.50 107 ILE A CA 1
ATOM 850 C C . ILE A 1 107 ? 13.685 4.550 -4.237 1.00 90.50 107 ILE A C 1
ATOM 852 O O . ILE A 1 107 ? 13.045 3.577 -3.827 1.00 90.50 107 ILE A O 1
ATOM 856 N N . TRP A 1 108 ? 13.328 5.803 -3.983 1.00 91.50 108 TRP A N 1
ATOM 857 C CA . TRP A 1 108 ? 12.067 6.153 -3.338 1.00 91.50 108 TRP A CA 1
ATOM 858 C C . TRP A 1 108 ? 11.034 6.377 -4.420 1.00 91.50 108 TRP A C 1
ATOM 860 O O . TRP A 1 108 ? 11.195 7.266 -5.248 1.00 91.50 108 TRP A O 1
ATOM 870 N N . SER A 1 109 ? 9.993 5.550 -4.436 1.00 94.00 109 SER A N 1
ATOM 871 C CA . SER A 1 109 ? 8.946 5.634 -5.452 1.00 94.00 109 SER A CA 1
ATOM 872 C C . SER A 1 109 ? 7.615 6.011 -4.825 1.00 94.00 109 SER A C 1
ATOM 874 O O . SER A 1 109 ? 7.241 5.494 -3.775 1.00 94.00 109 SER A O 1
ATOM 876 N N . PHE A 1 110 ? 6.872 6.870 -5.502 1.00 95.25 110 PHE A N 1
ATOM 877 C CA . PHE A 1 110 ? 5.503 7.224 -5.173 1.00 95.25 110 PHE A CA 1
ATOM 878 C C . PHE A 1 110 ? 4.629 6.803 -6.343 1.00 95.25 110 PHE A C 1
ATOM 880 O O . PHE A 1 110 ? 4.852 7.249 -7.465 1.00 95.25 110 PHE A O 1
ATOM 887 N N . VAL A 1 111 ? 3.668 5.921 -6.086 1.00 95.69 111 VAL A N 1
ATOM 888 C CA . VAL A 1 111 ? 2.781 5.358 -7.109 1.00 95.69 111 VAL A CA 1
ATOM 889 C C . VAL A 1 111 ? 1.349 5.745 -6.795 1.00 95.69 111 VAL A C 1
ATOM 891 O O . VAL A 1 111 ? 0.912 5.590 -5.655 1.00 95.69 111 VAL A O 1
ATOM 894 N N . ASP A 1 112 ? 0.614 6.226 -7.790 1.00 93.88 112 ASP A N 1
ATOM 895 C CA . ASP A 1 112 ? -0.787 6.605 -7.637 1.00 93.88 112 ASP A CA 1
ATOM 896 C C . ASP A 1 112 ? -1.745 5.748 -8.473 1.00 93.88 112 ASP A C 1
ATOM 898 O O . ASP A 1 112 ? -1.374 5.084 -9.444 1.00 93.88 112 ASP A O 1
ATOM 902 N N . THR A 1 113 ? -3.017 5.754 -8.075 1.00 94.81 113 THR A N 1
ATOM 903 C CA . THR A 1 113 ? -4.090 5.009 -8.752 1.00 94.81 113 THR A CA 1
ATOM 904 C C . THR A 1 113 ? -4.471 5.554 -10.137 1.00 94.81 113 THR A C 1
ATOM 906 O O . THR A 1 113 ? -5.355 4.973 -10.773 1.00 94.81 113 THR A O 1
ATOM 909 N N . ASN A 1 114 ? -3.832 6.639 -10.598 1.00 89.25 114 ASN A N 1
ATOM 910 C CA . ASN A 1 114 ? -3.989 7.228 -11.933 1.00 89.25 114 ASN A CA 1
ATOM 911 C C . ASN A 1 114 ? -2.870 6.841 -12.903 1.00 89.25 114 ASN A C 1
ATOM 913 O O . ASN A 1 114 ? -2.902 7.272 -14.053 1.00 89.25 114 ASN A O 1
ATOM 917 N N . GLY A 1 115 ? -1.905 6.026 -12.475 1.00 84.12 115 GLY A N 1
ATOM 918 C CA . GLY A 1 115 ? -0.791 5.603 -13.326 1.00 84.12 115 GLY A CA 1
ATOM 919 C C . GLY A 1 115 ? 0.496 6.364 -13.073 1.00 84.12 115 GLY A C 1
ATOM 920 O O . GLY A 1 115 ? 1.527 5.905 -13.553 1.00 84.12 115 GLY A O 1
ATOM 921 N N . GLY A 1 116 ? 0.465 7.468 -12.324 1.00 92.88 116 GLY A N 1
ATOM 922 C CA . GLY A 1 116 ? 1.639 8.282 -12.052 1.00 92.88 116 GLY A CA 1
ATOM 923 C C . GLY A 1 116 ? 2.635 7.563 -11.151 1.00 92.88 116 GLY A C 1
ATOM 924 O O . GLY A 1 116 ? 2.277 6.961 -10.133 1.00 92.88 116 GLY A O 1
ATOM 925 N N . ILE A 1 117 ? 3.903 7.623 -11.550 1.00 94.31 117 ILE A N 1
ATOM 926 C CA . ILE A 1 117 ? 5.034 7.119 -10.781 1.00 94.31 117 ILE A CA 1
ATOM 927 C C . ILE A 1 117 ? 6.078 8.224 -10.706 1.00 94.31 117 ILE A C 1
ATOM 929 O O . ILE A 1 117 ? 6.621 8.644 -11.728 1.00 94.31 117 ILE A O 1
ATOM 933 N N . TYR A 1 118 ? 6.366 8.672 -9.492 1.00 95.12 118 TYR A N 1
ATOM 934 C CA . TYR A 1 118 ? 7.446 9.605 -9.192 1.00 95.12 118 TYR A CA 1
ATOM 935 C C . TYR A 1 118 ? 8.571 8.855 -8.481 1.00 95.12 118 TYR A C 1
ATOM 937 O O . TYR A 1 118 ? 8.291 8.110 -7.542 1.00 95.12 118 TYR A O 1
ATOM 945 N N . GLN A 1 119 ? 9.818 9.018 -8.924 1.00 94.50 119 GLN A N 1
ATOM 946 C CA . GLN A 1 119 ? 10.970 8.338 -8.325 1.00 94.50 119 GLN A CA 1
ATOM 947 C C . GLN A 1 119 ? 12.109 9.302 -8.021 1.00 94.50 119 GLN A C 1
ATOM 949 O O . GLN A 1 119 ? 12.467 10.118 -8.869 1.00 94.50 119 GLN A O 1
ATOM 954 N N . GLU A 1 120 ? 12.713 9.134 -6.849 1.00 94.06 120 GLU A N 1
ATOM 955 C CA . GLU A 1 120 ? 13.927 9.821 -6.406 1.00 94.06 120 GLU A CA 1
ATOM 956 C C . GLU A 1 120 ? 15.034 8.799 -6.130 1.00 94.06 120 GLU A C 1
ATOM 958 O O . GLU A 1 120 ? 14.758 7.674 -5.703 1.00 94.06 120 GLU A O 1
ATOM 963 N N . HIS A 1 121 ? 16.286 9.192 -6.364 1.00 92.44 121 HIS A N 1
ATOM 964 C CA . HIS A 1 121 ? 17.438 8.294 -6.337 1.00 92.44 121 HIS A CA 1
ATOM 965 C C . HIS A 1 121 ? 18.531 8.869 -5.435 1.00 92.44 121 HIS A C 1
ATOM 967 O O . HIS A 1 121 ? 19.049 9.950 -5.713 1.00 92.44 121 HIS A O 1
ATO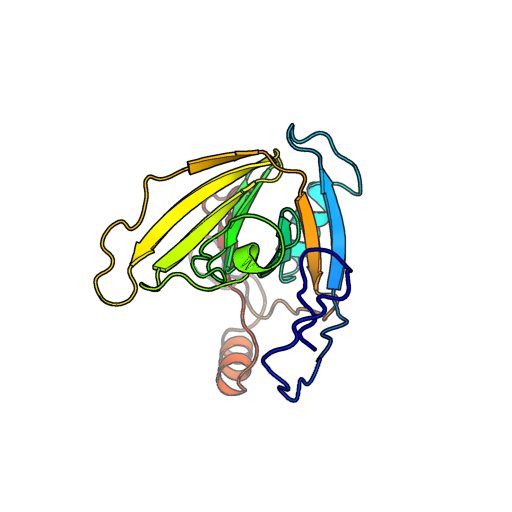M 973 N N . PHE A 1 122 ? 18.920 8.140 -4.388 1.00 90.94 122 PHE A N 1
ATOM 974 C CA . PHE A 1 122 ? 19.914 8.614 -3.417 1.00 90.94 122 PHE A CA 1
ATOM 975 C C . PHE A 1 122 ? 20.961 7.553 -3.099 1.00 90.94 122 PHE A C 1
ATOM 977 O O . PHE A 1 122 ? 20.616 6.420 -2.759 1.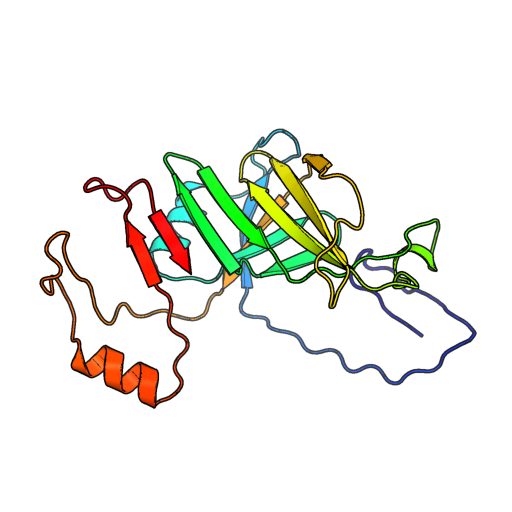00 90.94 122 PHE A O 1
ATOM 984 N N . PHE A 1 123 ? 22.240 7.920 -3.174 1.00 89.62 123 PHE A N 1
ATOM 985 C CA . PHE A 1 123 ? 23.343 7.027 -2.830 1.00 89.62 123 PHE A CA 1
ATOM 986 C C . PHE A 1 123 ? 23.280 6.582 -1.370 1.00 89.62 123 PHE A C 1
ATOM 988 O O . PHE A 1 123 ? 22.995 7.364 -0.454 1.00 89.62 123 PHE A O 1
ATOM 995 N N . TYR A 1 124 ? 23.579 5.303 -1.148 1.00 84.19 124 TYR A N 1
ATOM 996 C CA . TYR A 1 124 ? 23.616 4.742 0.190 1.00 84.19 124 TYR A CA 1
ATOM 997 C C . TYR A 1 124 ? 24.784 5.328 0.994 1.00 84.19 124 TYR A C 1
ATOM 999 O O . TYR A 1 124 ? 25.922 5.376 0.534 1.00 84.19 124 TYR A O 1
ATOM 1007 N N . GLY A 1 125 ? 24.507 5.757 2.226 1.00 83.75 125 GLY A N 1
ATOM 1008 C CA . GLY A 1 125 ? 25.513 6.219 3.188 1.00 83.75 125 GLY A CA 1
ATOM 1009 C C . GLY A 1 125 ? 25.748 7.730 3.214 1.00 83.75 125 GLY A C 1
ATOM 1010 O O . GLY A 1 125 ? 26.013 8.262 4.290 1.00 83.75 125 GLY A O 1
ATOM 1011 N N . ASN A 1 126 ? 25.601 8.437 2.090 1.00 86.62 126 ASN A N 1
ATOM 1012 C CA . ASN A 1 126 ? 25.762 9.899 2.035 1.00 86.62 126 ASN A CA 1
ATOM 1013 C C . ASN A 1 126 ? 24.474 10.654 1.652 1.00 86.62 126 ASN A C 1
ATOM 1015 O O . ASN A 1 126 ? 24.431 11.871 1.820 1.00 86.62 126 ASN A O 1
ATOM 1019 N N . ASN A 1 127 ? 23.433 9.948 1.186 1.00 85.56 127 ASN A N 1
ATOM 1020 C CA . ASN A 1 127 ? 22.152 10.508 0.743 1.00 85.56 127 ASN A CA 1
ATOM 1021 C C . ASN A 1 127 ? 22.289 11.629 -0.303 1.00 85.56 127 ASN A C 1
ATOM 1023 O O . ASN A 1 127 ? 21.440 12.517 -0.376 1.00 85.56 127 ASN A O 1
ATOM 1027 N N . THR A 1 128 ? 23.354 11.616 -1.108 1.00 92.75 128 THR A N 1
ATOM 1028 C CA . THR A 1 128 ? 23.471 12.530 -2.249 1.00 92.75 128 THR A CA 1
ATOM 1029 C C . THR A 1 128 ? 22.667 11.991 -3.426 1.00 92.75 128 THR A C 1
ATOM 1031 O O . THR A 1 128 ? 22.539 10.776 -3.584 1.00 92.75 128 THR A O 1
ATOM 1034 N N . GLU A 1 129 ? 22.136 12.885 -4.255 1.00 91.88 129 GLU A N 1
ATOM 1035 C CA . GLU A 1 129 ? 21.358 12.525 -5.442 1.00 91.88 129 GLU A CA 1
ATOM 1036 C C . GLU A 1 129 ? 22.185 11.641 -6.391 1.00 91.88 129 GLU A C 1
ATOM 1038 O O . GLU A 1 129 ? 23.276 12.021 -6.816 1.00 91.88 129 GLU A O 1
ATOM 1043 N N . ALA A 1 130 ? 21.673 10.445 -6.688 1.00 89.12 130 ALA A N 1
ATOM 1044 C CA . ALA A 1 130 ? 22.315 9.477 -7.579 1.00 89.12 130 ALA A CA 1
ATOM 1045 C C . ALA A 1 130 ? 21.885 9.654 -9.042 1.00 89.12 130 ALA A C 1
ATOM 1047 O O . ALA A 1 130 ? 22.634 9.332 -9.962 1.00 89.12 130 ALA A O 1
ATOM 1048 N N . ALA A 1 131 ? 20.676 10.173 -9.256 1.00 88.50 131 ALA A N 1
ATOM 1049 C CA . ALA A 1 131 ? 20.128 10.517 -10.559 1.00 88.50 131 ALA A CA 1
ATOM 1050 C C . ALA A 1 131 ? 18.952 11.497 -10.393 1.00 88.50 131 ALA A C 1
ATOM 1052 O O . ALA A 1 131 ? 18.278 11.437 -9.358 1.00 88.50 131 ALA A O 1
ATOM 1053 N N . PRO A 1 132 ? 18.647 12.314 -11.423 1.00 91.94 132 PRO A N 1
ATOM 1054 C CA . PRO A 1 132 ? 17.479 13.186 -11.429 1.00 91.94 132 PRO A CA 1
ATOM 1055 C C . PRO A 1 132 ? 16.193 12.460 -11.054 1.00 91.94 132 PRO A C 1
ATOM 1057 O O . PRO A 1 132 ? 15.982 11.297 -11.421 1.00 91.94 132 PRO A O 1
ATOM 1060 N N . ALA A 1 133 ? 15.302 13.172 -10.367 1.00 92.38 133 ALA A N 1
ATOM 1061 C CA . ALA A 1 133 ? 13.953 12.684 -10.143 1.00 92.38 133 ALA A CA 1
ATOM 1062 C C . ALA A 1 133 ? 13.256 12.403 -11.483 1.00 92.38 133 ALA A C 1
ATOM 1064 O O . ALA A 1 133 ? 13.419 13.141 -12.461 1.00 92.38 133 ALA A O 1
ATOM 1065 N N . SER A 1 134 ? 12.468 11.334 -11.530 1.00 92.81 134 SER A N 1
ATOM 1066 C CA . SER A 1 134 ? 11.763 10.924 -12.744 1.00 92.81 134 SER A CA 1
ATOM 1067 C C . SER A 1 134 ? 10.261 10.844 -12.514 1.00 92.81 134 SER A C 1
ATOM 1069 O O . SER A 1 134 ? 9.802 10.468 -11.436 1.00 92.81 134 SER A O 1
ATOM 1071 N N . VAL A 1 135 ? 9.500 11.210 -13.547 1.00 94.12 135 VAL A N 1
ATOM 1072 C CA . VAL A 1 135 ? 8.043 11.082 -13.585 1.00 94.12 135 VAL A CA 1
ATOM 1073 C C . VAL A 1 135 ? 7.689 10.218 -14.779 1.00 94.12 135 VAL A C 1
ATOM 1075 O O . VAL A 1 135 ? 8.020 10.555 -15.916 1.00 94.12 135 VAL A O 1
ATOM 1078 N N . THR A 1 136 ? 7.026 9.099 -14.528 1.00 93.81 136 THR A N 1
ATOM 1079 C CA . THR A 1 136 ? 6.603 8.161 -15.569 1.00 93.81 136 THR A CA 1
ATOM 1080 C C . THR A 1 136 ? 5.162 7.728 -15.341 1.00 93.81 136 THR A C 1
ATOM 1082 O O . THR A 1 136 ? 4.535 8.089 -14.343 1.00 93.81 136 THR A O 1
ATOM 1085 N N . THR A 1 137 ? 4.627 6.967 -16.294 1.00 95.00 137 THR A N 1
ATOM 1086 C CA . THR A 1 137 ? 3.362 6.260 -16.120 1.00 95.00 137 THR A CA 1
ATOM 1087 C C . THR A 1 137 ? 3.548 4.773 -16.388 1.00 95.00 137 THR A C 1
ATOM 1089 O O . THR A 1 137 ? 4.410 4.385 -17.176 1.00 95.00 137 THR A O 1
ATOM 1092 N N . SER A 1 138 ? 2.784 3.924 -15.704 1.00 94.12 138 SER A N 1
ATOM 1093 C CA . SER A 1 138 ? 2.825 2.471 -15.911 1.00 94.12 138 SER A CA 1
ATOM 1094 C C . SER A 1 138 ? 1.466 1.842 -15.607 1.00 94.12 138 SER A C 1
ATOM 1096 O O . SER A 1 138 ? 0.698 2.405 -14.821 1.00 94.12 138 SER A O 1
ATOM 1098 N N . PRO A 1 139 ? 1.141 0.665 -16.169 1.00 95.50 139 PRO A N 1
ATOM 1099 C CA . PRO A 1 139 ? 0.077 -0.157 -15.625 1.00 95.50 139 PRO A CA 1
ATOM 1100 C C . PRO A 1 139 ? 0.451 -0.608 -14.212 1.00 95.50 139 PRO A C 1
ATOM 1102 O O . PRO A 1 139 ? 1.585 -1.025 -13.961 1.00 95.50 139 PRO A O 1
ATOM 1105 N N . VAL A 1 140 ? -0.515 -0.568 -13.297 1.00 96.50 140 VAL A N 1
ATOM 1106 C CA . VAL A 1 140 ? -0.280 -0.912 -11.892 1.00 96.50 140 VAL A CA 1
ATOM 1107 C C . VAL A 1 140 ? -1.337 -1.890 -11.401 1.00 96.50 140 VAL A C 1
ATOM 1109 O O . VAL A 1 140 ? -2.540 -1.680 -11.584 1.00 96.50 140 VAL A O 1
ATOM 1112 N N . ASP A 1 141 ? -0.886 -2.958 -10.742 1.00 97.31 141 ASP A N 1
ATOM 1113 C CA . ASP A 1 141 ? -1.754 -3.851 -9.977 1.00 97.31 141 ASP A CA 1
ATOM 1114 C C . ASP A 1 141 ? -1.609 -3.564 -8.473 1.00 97.31 141 ASP A C 1
ATOM 1116 O O . ASP A 1 141 ? -0.504 -3.529 -7.932 1.00 97.31 141 ASP A O 1
ATOM 1120 N N . TRP A 1 142 ? -2.739 -3.434 -7.784 1.00 97.88 142 TRP A N 1
ATOM 1121 C CA . TRP A 1 142 ? -2.833 -3.181 -6.350 1.00 97.88 142 TRP A CA 1
ATOM 1122 C C . TRP A 1 142 ? -3.369 -4.419 -5.632 1.00 97.88 142 TRP A C 1
ATOM 1124 O O . TRP A 1 142 ? -4.442 -4.953 -5.950 1.00 97.88 142 TRP A O 1
ATOM 1134 N N . PHE A 1 143 ? -2.619 -4.876 -4.641 1.00 98.12 143 PHE A N 1
ATOM 1135 C CA . PHE A 1 143 ? -2.896 -6.062 -3.848 1.00 98.12 143 PHE A CA 1
ATOM 1136 C C . PHE A 1 143 ? -3.101 -5.672 -2.398 1.00 98.12 143 PHE A C 1
ATOM 1138 O O . PHE A 1 143 ? -2.444 -4.761 -1.906 1.00 98.12 143 PHE A O 1
ATOM 1145 N N . ILE A 1 144 ? -3.957 -6.415 -1.709 1.00 97.94 144 ILE A N 1
ATOM 1146 C CA . ILE A 1 144 ? -4.079 -6.345 -0.257 1.00 97.94 144 ILE A CA 1
ATOM 1147 C C . ILE A 1 144 ? -3.712 -7.677 0.365 1.00 97.94 144 ILE A C 1
ATOM 1149 O O . ILE A 1 144 ? -3.855 -8.719 -0.290 1.00 97.94 144 ILE A O 1
ATOM 1153 N N . ASP A 1 145 ? -3.281 -7.657 1.619 1.00 96.88 145 ASP A N 1
ATOM 1154 C CA . ASP A 1 145 ? -3.149 -8.895 2.364 1.00 96.88 145 ASP A CA 1
ATOM 1155 C C . ASP A 1 145 ? -4.519 -9.457 2.780 1.00 96.88 145 ASP A C 1
ATOM 1157 O O . ASP A 1 145 ? -5.500 -8.736 2.918 1.00 96.88 145 ASP A O 1
ATOM 1161 N N . THR A 1 146 ? -4.613 -10.774 2.943 1.00 95.81 146 THR A N 1
ATOM 1162 C CA . THR A 1 146 ? -5.855 -11.474 3.313 1.00 95.81 146 THR A CA 1
ATOM 1163 C C . THR A 1 146 ? -5.899 -11.846 4.791 1.00 95.81 146 THR A C 1
ATOM 1165 O O . THR A 1 146 ? -6.837 -12.511 5.229 1.00 95.81 146 THR A O 1
ATOM 1168 N N . ARG A 1 147 ? -4.872 -11.470 5.562 1.00 94.75 147 ARG A N 1
ATOM 1169 C CA . ARG A 1 147 ? -4.830 -11.685 7.011 1.00 94.75 147 ARG A CA 1
ATOM 1170 C C . ARG A 1 147 ? -5.873 -10.777 7.681 1.00 94.75 147 ARG A C 1
ATOM 1172 O O . ARG A 1 147 ? -6.028 -9.636 7.247 1.00 94.75 147 ARG A O 1
ATOM 1179 N N . PRO A 1 148 ? -6.598 -11.255 8.705 1.00 92.31 148 PRO A N 1
ATOM 1180 C CA . PRO A 1 148 ? -7.558 -10.423 9.417 1.00 92.31 148 PRO A CA 1
ATOM 1181 C C . PRO A 1 148 ? -6.836 -9.346 10.235 1.00 92.31 148 PRO A C 1
ATOM 1183 O O . PRO A 1 148 ? -5.829 -9.626 10.886 1.00 92.31 148 PRO A O 1
ATOM 1186 N N . TRP A 1 149 ? -7.392 -8.136 10.232 1.00 94.75 149 TRP A N 1
ATOM 1187 C CA . TRP A 1 149 ? -6.942 -7.007 11.043 1.00 94.75 149 TRP A CA 1
ATOM 1188 C C . TRP A 1 149 ? -8.041 -6.609 12.030 1.00 94.75 149 TRP A C 1
ATOM 1190 O O . TRP A 1 149 ? -9.222 -6.593 11.685 1.00 94.75 149 TRP A O 1
ATOM 1200 N N . SER A 1 150 ? -7.646 -6.277 13.259 1.00 93.31 150 SER A N 1
ATOM 1201 C CA . SER A 1 150 ? -8.564 -5.870 14.326 1.00 93.31 150 SER A CA 1
ATOM 1202 C C . SER A 1 150 ? -8.262 -4.444 14.762 1.00 93.31 150 SER A C 1
ATOM 1204 O O . SER A 1 150 ? -7.130 -4.122 15.124 1.00 93.31 150 SER A O 1
ATOM 1206 N N . ARG A 1 151 ? -9.284 -3.584 14.781 1.00 94.69 151 ARG A N 1
ATOM 1207 C CA . ARG A 1 151 ? -9.164 -2.218 15.303 1.00 94.69 151 ARG A CA 1
ATOM 1208 C C . ARG A 1 151 ? -9.195 -2.248 16.833 1.00 94.69 151 ARG A C 1
ATOM 1210 O O . ARG A 1 151 ? -10.249 -2.466 17.420 1.00 94.69 151 ARG A O 1
ATOM 1217 N N . LEU A 1 152 ? -8.040 -2.030 17.462 1.00 96.31 152 LEU A N 1
ATOM 1218 C CA . LEU A 1 152 ? -7.877 -2.100 18.924 1.00 96.31 152 LEU A CA 1
ATOM 1219 C C . LEU A 1 152 ? -8.211 -0.793 19.650 1.00 96.31 152 LEU A C 1
ATOM 1221 O O . LEU A 1 152 ? -8.640 -0.817 20.801 1.00 96.31 152 LEU A O 1
ATOM 1225 N N . LEU A 1 153 ? -7.985 0.346 18.997 1.00 96.44 153 LEU A N 1
ATOM 1226 C CA . LEU A 1 153 ? -8.201 1.668 19.568 1.00 96.44 153 LEU A CA 1
ATOM 1227 C C . LEU A 1 153 ? -8.576 2.653 18.463 1.00 96.44 153 LEU A C 1
ATOM 1229 O O . LEU A 1 153 ? -7.970 2.658 17.394 1.00 96.44 153 LEU A O 1
ATOM 1233 N N . GLU A 1 154 ? -9.542 3.508 18.760 1.00 95.25 154 GLU A N 1
ATOM 1234 C CA . GLU A 1 154 ? -9.886 4.685 17.981 1.00 95.25 154 GLU A CA 1
ATOM 1235 C C . GLU A 1 154 ? -9.960 5.886 18.919 1.00 95.25 154 GLU A C 1
ATOM 1237 O O . GLU A 1 154 ? -10.467 5.790 20.042 1.00 95.25 154 GLU A O 1
ATOM 1242 N N . VAL A 1 155 ? -9.414 7.006 18.461 1.00 93.56 155 VAL A N 1
ATOM 1243 C CA . VAL A 1 155 ? -9.486 8.283 19.161 1.00 93.56 155 VAL A CA 1
ATOM 1244 C C . VAL A 1 155 ? -10.156 9.303 18.257 1.00 93.56 155 VAL A C 1
ATOM 1246 O O . VAL A 1 155 ? -9.985 9.260 17.039 1.00 93.56 155 VAL A O 1
ATOM 1249 N N . ASP A 1 156 ? -10.933 10.196 18.852 1.00 90.38 156 ASP A N 1
ATOM 1250 C CA . ASP A 1 156 ? -11.553 11.303 18.137 1.00 90.38 156 ASP A CA 1
ATOM 1251 C C . ASP A 1 156 ? -10.562 12.455 17.893 1.00 90.38 156 ASP A C 1
ATOM 1253 O O . ASP A 1 156 ? -9.383 12.403 18.258 1.00 90.38 156 ASP A O 1
ATOM 1257 N N . THR A 1 157 ? -11.051 13.531 17.277 1.00 87.38 157 THR A N 1
ATOM 1258 C CA . THR A 1 157 ? -10.260 14.727 16.951 1.00 87.38 157 THR A CA 1
ATOM 1259 C C . THR A 1 157 ? -9.762 15.497 18.178 1.00 87.38 157 THR A C 1
ATOM 1261 O O . THR A 1 157 ? -8.879 16.341 18.041 1.00 87.38 157 THR A O 1
ATOM 1264 N N . THR A 1 158 ? -10.285 15.209 19.374 1.00 88.94 158 THR A N 1
ATOM 1265 C CA . THR A 1 158 ? -9.816 15.775 20.649 1.00 88.94 158 THR A CA 1
ATOM 1266 C C . THR A 1 158 ? -8.775 14.886 21.337 1.00 88.94 158 THR A C 1
ATOM 1268 O O . THR A 1 158 ? -8.197 15.276 22.353 1.00 88.94 158 THR A O 1
ATOM 1271 N N . GLY A 1 159 ? -8.511 13.695 20.787 1.00 88.75 159 GLY A N 1
ATOM 1272 C CA . GLY A 1 159 ? -7.637 12.682 21.375 1.00 88.75 159 GLY A CA 1
ATOM 1273 C C . GLY A 1 159 ? -8.311 11.836 22.462 1.00 88.75 159 GLY A C 1
ATOM 1274 O O . GLY A 1 159 ? -7.634 11.034 23.124 1.00 88.75 159 GLY A O 1
ATOM 1275 N N . ALA A 1 160 ? -9.624 11.986 22.662 1.00 93.81 160 ALA A N 1
ATOM 1276 C CA . ALA A 1 160 ? -10.398 11.131 23.551 1.00 93.81 160 ALA A CA 1
ATOM 1277 C C . ALA A 1 160 ? -10.696 9.789 22.868 1.00 93.81 160 ALA A C 1
ATOM 1279 O O . ALA A 1 160 ? -10.785 9.698 21.649 1.00 93.81 160 ALA A O 1
ATOM 1280 N N . VAL A 1 161 ? -10.810 8.715 23.653 1.00 96.12 161 VAL A N 1
ATOM 1281 C CA . VAL A 1 161 ? -11.083 7.377 23.108 1.00 96.12 161 VAL A CA 1
ATOM 1282 C C . VAL A 1 161 ? -12.534 7.312 22.646 1.00 96.12 161 VAL A C 1
ATOM 1284 O O . VAL A 1 161 ? -13.437 7.439 23.469 1.00 96.12 161 VAL A O 1
ATOM 1287 N N . SER A 1 162 ? -12.747 7.075 21.353 1.00 94.81 162 SER A N 1
ATOM 1288 C CA . SER A 1 162 ? -14.079 6.885 20.771 1.00 94.81 162 SER A CA 1
ATOM 1289 C C . SER A 1 162 ? -14.479 5.407 20.715 1.00 94.81 162 SER A C 1
ATOM 1291 O O . SER A 1 162 ? -15.661 5.084 20.813 1.00 94.81 162 SER A O 1
ATOM 1293 N N . SER A 1 163 ? -13.509 4.493 20.596 1.00 95.69 163 SER A N 1
ATOM 1294 C CA . SER A 1 163 ? -13.733 3.042 20.597 1.00 95.69 163 SER A CA 1
ATOM 1295 C C . SER A 1 163 ? -12.472 2.279 21.020 1.00 95.69 163 SER A C 1
ATOM 1297 O O . SER A 1 163 ? -11.352 2.712 20.756 1.00 95.69 163 SER A O 1
ATOM 1299 N N . GLY A 1 164 ? -12.639 1.092 21.609 1.00 96.31 164 GLY A N 1
ATOM 1300 C CA . GLY A 1 164 ? -11.530 0.202 21.968 1.00 96.31 164 GLY A CA 1
ATOM 1301 C C . GLY A 1 164 ? -10.817 0.576 23.274 1.00 96.31 164 GLY A C 1
ATOM 1302 O O . GLY A 1 164 ? -11.397 1.218 24.149 1.00 96.31 164 GLY A O 1
ATOM 1303 N N . SER A 1 165 ? -9.566 0.133 23.432 1.00 96.44 165 SER A N 1
ATOM 1304 C CA . SER A 1 165 ? -8.836 0.188 24.707 1.00 96.44 165 SER A CA 1
ATOM 1305 C C . SER A 1 165 ? -7.355 0.516 24.520 1.00 96.44 165 SER A C 1
ATOM 1307 O O . SER A 1 165 ? -6.626 -0.141 23.773 1.00 96.44 165 SER A O 1
ATOM 1309 N N . LYS A 1 166 ? -6.872 1.516 25.272 1.00 96.25 166 LYS A N 1
ATOM 1310 C CA . LYS A 1 166 ? -5.437 1.840 25.340 1.00 96.25 166 LYS A CA 1
ATOM 1311 C C . LYS A 1 166 ? -4.630 0.672 25.914 1.00 96.25 166 LYS A C 1
ATOM 1313 O O . LYS A 1 166 ? -3.505 0.442 25.480 1.00 96.25 166 LYS A O 1
ATOM 1318 N N . THR A 1 167 ? -5.202 -0.075 26.857 1.00 97.38 167 THR A N 1
ATOM 1319 C CA . THR A 1 167 ? -4.555 -1.237 27.480 1.00 97.38 167 THR A CA 1
ATOM 1320 C C . THR A 1 167 ? -4.401 -2.393 26.495 1.00 97.38 167 THR A C 1
ATOM 1322 O O . THR A 1 167 ? -3.353 -3.043 26.478 1.00 97.38 167 THR A O 1
ATOM 1325 N N . ASP A 1 168 ? -5.387 -2.611 25.624 1.00 96.94 168 ASP A N 1
ATOM 1326 C CA . ASP A 1 168 ? -5.333 -3.676 24.615 1.00 96.94 168 ASP A CA 1
ATOM 1327 C C . ASP A 1 168 ? -4.279 -3.350 23.558 1.00 96.94 168 ASP A C 1
ATOM 1329 O O . ASP A 1 168 ? -3.449 -4.197 23.226 1.00 96.94 168 ASP A O 1
ATOM 1333 N N . LEU A 1 169 ? -4.228 -2.088 23.109 1.00 96.44 169 LEU A N 1
ATOM 1334 C CA . LEU A 1 169 ? -3.169 -1.606 22.221 1.00 96.44 169 LEU A CA 1
ATOM 1335 C C . LEU A 1 169 ? -1.776 -1.783 22.849 1.00 96.44 169 LEU A C 1
ATOM 1337 O O . LEU A 1 169 ? -0.869 -2.307 22.205 1.00 96.44 169 LEU A O 1
ATOM 1341 N N . GLN A 1 170 ? -1.600 -1.394 24.116 1.00 97.19 170 GLN A N 1
ATOM 1342 C CA . GLN A 1 170 ? -0.330 -1.577 24.830 1.00 97.19 170 GLN A CA 1
ATOM 1343 C C . GLN A 1 170 ? 0.066 -3.052 24.937 1.00 97.19 170 GLN A C 1
ATOM 1345 O O . GLN A 1 170 ? 1.240 -3.388 24.784 1.00 97.19 170 GLN A O 1
ATOM 1350 N N . THR A 1 171 ? -0.899 -3.933 25.191 1.00 97.69 171 THR A N 1
ATOM 1351 C CA . THR A 1 171 ? -0.669 -5.380 25.278 1.00 97.69 171 THR A CA 1
ATOM 1352 C C . THR A 1 171 ? -0.253 -5.955 23.927 1.00 97.69 171 THR A C 1
ATOM 1354 O O . THR A 1 171 ? 0.722 -6.706 23.863 1.00 97.69 171 THR A O 1
ATOM 1357 N N . ALA A 1 172 ? -0.923 -5.557 22.842 1.00 96.50 172 ALA A N 1
ATOM 1358 C CA . ALA A 1 172 ? -0.579 -5.975 21.486 1.00 96.50 172 ALA A CA 1
ATOM 1359 C C . ALA A 1 172 ? 0.843 -5.536 21.100 1.00 96.50 172 ALA A C 1
ATOM 1361 O O . ALA A 1 172 ? 1.633 -6.362 20.641 1.00 96.50 172 ALA A O 1
ATOM 1362 N N . ILE A 1 173 ? 1.204 -4.277 21.381 1.00 95.62 173 ILE A N 1
ATOM 1363 C CA . ILE A 1 173 ? 2.560 -3.752 21.150 1.00 95.62 173 ILE A CA 1
ATOM 1364 C C . ILE A 1 173 ? 3.597 -4.566 21.933 1.00 95.62 173 ILE A C 1
ATOM 1366 O O . ILE A 1 173 ? 4.585 -5.023 21.363 1.00 95.62 173 ILE A O 1
ATOM 1370 N N . ARG A 1 174 ? 3.367 -4.800 23.233 1.00 97.50 174 ARG A N 1
ATOM 1371 C CA . ARG A 1 174 ? 4.290 -5.578 24.083 1.00 97.50 174 ARG A CA 1
ATOM 1372 C C . ARG A 1 174 ? 4.436 -7.032 23.640 1.00 97.50 174 ARG A C 1
ATOM 1374 O O . ARG A 1 174 ? 5.462 -7.641 23.916 1.00 97.50 174 ARG A O 1
ATOM 1381 N N . SER A 1 175 ? 3.431 -7.570 22.956 1.00 97.19 175 SER A N 1
ATOM 1382 C CA . SER A 1 175 ? 3.439 -8.934 22.422 1.00 97.19 175 SER A CA 1
ATOM 1383 C C . SER A 1 175 ? 4.081 -9.032 21.031 1.00 97.19 175 SER A C 1
ATOM 1385 O O . SER A 1 175 ? 4.103 -10.116 20.455 1.00 97.19 175 SER A O 1
ATOM 1387 N N . GLY A 1 176 ? 4.584 -7.923 20.474 1.00 95.38 176 GLY A N 1
ATOM 1388 C CA . GLY A 1 176 ? 5.204 -7.893 19.147 1.00 95.38 176 GLY A CA 1
ATOM 1389 C C . GLY A 1 176 ? 4.204 -7.973 17.991 1.00 95.38 176 GLY A C 1
ATOM 1390 O O . GLY A 1 176 ? 4.570 -8.406 16.899 1.00 95.38 176 GLY A O 1
ATOM 1391 N N . ALA A 1 177 ? 2.941 -7.593 18.213 1.00 94.88 177 ALA A N 1
ATOM 1392 C CA . ALA A 1 177 ? 1.952 -7.545 17.142 1.00 94.88 177 ALA A CA 1
ATOM 1393 C C . ALA A 1 177 ? 2.357 -6.534 16.058 1.00 94.88 177 ALA A C 1
ATOM 1395 O O . ALA A 1 177 ? 2.959 -5.499 16.346 1.00 94.88 177 ALA A O 1
ATOM 1396 N N . ASN A 1 178 ? 1.973 -6.808 14.810 1.00 92.75 178 ASN A N 1
ATOM 1397 C CA . ASN A 1 178 ? 2.072 -5.816 13.746 1.00 92.75 178 ASN A CA 1
ATOM 1398 C C . ASN A 1 178 ? 0.986 -4.750 13.961 1.00 92.75 178 ASN A C 1
ATOM 1400 O O . ASN A 1 178 ? -0.193 -5.085 14.089 1.00 92.75 178 ASN A O 1
ATOM 1404 N N . ILE A 1 179 ? 1.390 -3.483 14.035 1.00 94.06 179 ILE A N 1
ATOM 1405 C CA . ILE A 1 179 ? 0.513 -2.348 14.325 1.00 94.06 179 ILE A CA 1
ATOM 1406 C C . ILE A 1 179 ? 0.511 -1.417 13.130 1.00 94.06 179 ILE A C 1
ATOM 1408 O O . ILE A 1 179 ? 1.559 -1.133 12.557 1.00 94.06 179 ILE A O 1
ATOM 1412 N N . ARG A 1 180 ? -0.674 -0.903 12.808 1.00 94.06 180 ARG A N 1
ATOM 1413 C CA . ARG A 1 180 ? -0.848 0.109 11.775 1.00 94.06 180 ARG A CA 1
ATOM 1414 C C . ARG A 1 180 ? -1.601 1.301 12.305 1.00 94.06 180 ARG A C 1
ATOM 1416 O O . ARG A 1 180 ? -2.533 1.153 13.101 1.00 94.06 180 ARG A O 1
ATOM 1423 N N . LEU A 1 181 ? -1.187 2.474 11.854 1.00 93.88 181 LEU A N 1
ATOM 1424 C CA . LEU A 1 181 ? -1.746 3.742 12.282 1.00 93.88 181 LEU A CA 1
ATOM 1425 C C . LEU A 1 181 ? -2.389 4.438 11.092 1.00 93.88 181 LEU A C 1
ATOM 1427 O O . LEU A 1 181 ? -1.732 4.721 10.095 1.00 93.88 181 LEU A O 1
ATOM 1431 N N . LYS A 1 182 ? -3.674 4.757 11.235 1.00 93.56 182 LYS A N 1
ATOM 1432 C CA . LYS A 1 182 ? -4.405 5.627 10.319 1.00 93.56 182 LYS A CA 1
ATOM 1433 C C . LYS A 1 182 ? -4.600 6.987 10.982 1.00 93.56 182 LYS A C 1
ATOM 1435 O O . LYS A 1 182 ? -5.187 7.060 12.059 1.00 93.56 182 LYS A O 1
ATOM 1440 N N . ILE A 1 183 ? -4.110 8.040 10.338 1.00 91.88 183 ILE A N 1
ATOM 1441 C CA . ILE A 1 183 ? -4.219 9.431 10.785 1.00 91.88 183 ILE A CA 1
ATOM 1442 C C . ILE A 1 183 ? -5.108 10.170 9.792 1.00 91.88 183 ILE A C 1
ATOM 1444 O O . ILE A 1 183 ? -4.826 10.157 8.597 1.00 91.88 183 ILE A O 1
ATOM 1448 N N . TYR A 1 184 ? -6.161 10.819 10.279 1.00 89.94 184 TYR A N 1
ATOM 1449 C CA . TYR A 1 184 ? -7.042 11.641 9.453 1.00 89.94 184 TYR A CA 1
ATOM 1450 C C . TYR A 1 184 ? -6.569 13.096 9.477 1.00 89.94 184 TYR A C 1
ATOM 1452 O O . TYR A 1 184 ? -6.327 13.654 10.547 1.00 89.94 184 TYR A O 1
ATOM 1460 N N . ASN A 1 185 ? -6.438 13.703 8.299 1.00 81.56 185 ASN A N 1
ATOM 1461 C CA . ASN A 1 185 ? -6.019 15.097 8.131 1.00 81.56 185 ASN A CA 1
ATOM 1462 C C . ASN A 1 185 ? -7.165 16.093 8.361 1.00 81.56 185 ASN A C 1
ATOM 1464 O O . ASN A 1 185 ? -6.935 17.283 8.568 1.00 81.56 185 ASN A O 1
ATOM 1468 N N . ASN A 1 186 ? -8.405 15.622 8.282 1.00 72.25 186 ASN A N 1
ATOM 1469 C CA . ASN A 1 186 ? -9.614 16.424 8.355 1.00 72.25 186 ASN A CA 1
ATOM 1470 C C . ASN A 1 186 ? -10.761 15.627 8.996 1.00 72.25 186 ASN A C 1
ATOM 1472 O O . ASN A 1 186 ? -10.760 14.397 9.034 1.00 72.25 186 ASN A O 1
ATOM 1476 N N . ALA A 1 187 ? -11.753 16.347 9.525 1.00 65.56 187 ALA A N 1
ATOM 1477 C CA . ALA A 1 187 ? -12.862 15.753 10.275 1.00 65.56 187 ALA A CA 1
ATOM 1478 C C . ALA A 1 187 ? -13.823 14.907 9.414 1.00 65.56 187 ALA A C 1
ATOM 1480 O O . ALA A 1 187 ? -14.599 14.134 9.967 1.00 65.56 187 ALA A O 1
ATOM 1481 N N . ASP A 1 188 ? -13.783 15.040 8.082 1.00 70.62 188 ASP A N 1
ATOM 1482 C CA . ASP A 1 188 ? -14.618 14.259 7.157 1.00 70.62 188 ASP A CA 1
ATOM 1483 C C . ASP A 1 188 ? -14.085 12.834 6.899 1.00 70.62 188 ASP A C 1
ATOM 1485 O O . ASP A 1 188 ? -14.791 12.006 6.322 1.00 70.62 188 ASP A O 1
ATOM 1489 N N . GLY A 1 189 ? -12.864 12.525 7.356 1.00 71.31 189 GLY A N 1
ATOM 1490 C CA . GLY A 1 189 ? -12.251 11.201 7.251 1.00 71.31 189 GLY A CA 1
ATOM 1491 C C . GLY A 1 189 ? -11.774 10.814 5.844 1.00 71.31 189 GLY A C 1
ATOM 1492 O O . GLY A 1 189 ? -11.419 9.646 5.621 1.00 71.31 189 GLY A O 1
ATOM 1493 N N . ILE A 1 190 ? -11.776 11.760 4.898 1.00 78.25 190 ILE A N 1
ATOM 1494 C 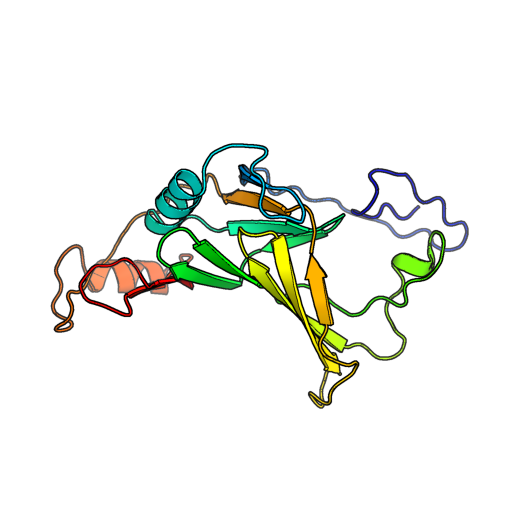CA . ILE A 1 190 ? -11.478 11.503 3.486 1.00 78.25 190 ILE A CA 1
ATOM 1495 C C . ILE A 1 190 ? -9.974 11.578 3.202 1.00 78.25 190 ILE A C 1
ATOM 1497 O O . ILE A 1 190 ? -9.460 10.672 2.546 1.00 78.25 190 ILE A O 1
ATOM 1501 N N . ASP A 1 191 ? -9.269 12.606 3.695 1.00 89.00 191 ASP A N 1
ATOM 1502 C CA . ASP A 1 191 ? -7.804 12.694 3.580 1.00 89.00 191 ASP A CA 1
ATOM 1503 C C . ASP A 1 191 ? -7.161 12.012 4.789 1.00 89.00 191 ASP A C 1
ATOM 1505 O O . ASP A 1 191 ? -7.374 12.399 5.944 1.00 89.00 191 ASP A O 1
ATOM 1509 N N . LYS A 1 192 ? -6.385 10.963 4.532 1.00 92.06 192 LYS A N 1
ATOM 1510 C CA . LYS A 1 192 ? -5.760 10.160 5.583 1.00 92.06 192 LYS A CA 1
ATOM 1511 C C . LYS A 1 192 ? -4.419 9.602 5.156 1.00 92.06 192 LYS A C 1
ATOM 1513 O O . LYS A 1 192 ? -4.218 9.226 4.000 1.00 92.06 192 LYS A O 1
ATOM 1518 N N . TYR A 1 193 ? -3.544 9.461 6.138 1.00 93.06 193 TYR A N 1
ATOM 1519 C CA . TYR A 1 193 ? -2.300 8.721 6.020 1.00 93.06 193 TYR A CA 1
ATOM 1520 C C . TYR A 1 193 ? -2.419 7.389 6.744 1.00 93.06 193 TYR A C 1
ATOM 1522 O O . TYR A 1 193 ? -2.983 7.323 7.837 1.00 93.06 193 TYR A O 1
ATOM 1530 N N . VAL A 1 194 ? -1.889 6.331 6.140 1.00 93.75 194 VAL A N 1
ATOM 1531 C CA . VAL A 1 194 ? -1.809 5.004 6.750 1.00 93.75 194 VAL A CA 1
ATOM 1532 C C . VAL A 1 194 ? -0.368 4.527 6.720 1.00 93.75 194 VAL A C 1
ATOM 1534 O O . VAL A 1 194 ? 0.241 4.480 5.650 1.00 93.75 194 VAL A O 1
ATOM 1537 N N . TYR A 1 195 ? 0.134 4.154 7.892 1.00 89.75 195 TYR A N 1
ATOM 1538 C CA . TYR A 1 195 ? 1.448 3.559 8.116 1.00 89.75 195 TYR A CA 1
ATOM 1539 C C . TYR A 1 195 ? 1.220 2.119 8.578 1.00 89.75 195 TYR A C 1
ATOM 1541 O O . TYR A 1 195 ? 0.595 1.943 9.648 1.00 89.75 195 TYR A O 1
#

Foldseek 3Di:
DDDDQQPPDDADDDPDDDDDDDDDDPQKDFAWWDFLQLHTDHHAVVSVVVLVVQVWWKWKDFRRDIFTFPKWKFADRKIKGKGWPDKAAPDDPGPSHHHHDPFIWTWIWIAMSRFWIWIFIATPPPRDGPDDIDIGGGIMTMMTGNDGDDDAFDAAPVRHTPDHDPVSVVVCVVVVHDDKDWDAPDNVRRTIMID

Radius of gyration: 19.47 Å; chains: 1; bounding box: 44×39×50 Å

pLDDT: mean 86.37, std 13.94, range [39.97, 98.12]